Protein AF-A0A957M2J1-F1 (afdb_monomer)

Radius of gyration: 18.78 Å; Cα contacts (8 Å, |Δi|>4): 282; chains: 1; bounding box: 58×37×49 Å

Structure (mmCIF, N/CA/C/O backbone):
data_AF-A0A957M2J1-F1
#
_entry.id   AF-A0A957M2J1-F1
#
loop_
_atom_site.group_PDB
_atom_site.id
_atom_site.type_symbol
_atom_site.label_atom_id
_atom_site.label_alt_id
_atom_site.label_comp_id
_atom_site.label_asym_id
_atom_site.label_entity_id
_atom_site.label_seq_id
_atom_site.pdbx_PDB_ins_code
_atom_site.Cartn_x
_atom_site.Cartn_y
_atom_site.Cartn_z
_atom_site.occupancy
_atom_site.B_iso_or_equiv
_atom_site.auth_seq_id
_atom_site.auth_comp_id
_atom_site.auth_asym_id
_atom_site.auth_atom_id
_atom_site.pdbx_PDB_model_num
ATOM 1 N N . LEU A 1 1 ? 15.112 17.924 -16.055 1.00 50.84 1 LEU A N 1
ATOM 2 C CA . LEU A 1 1 ? 14.393 16.750 -16.599 1.00 50.84 1 LEU A CA 1
ATOM 3 C C . LEU A 1 1 ? 14.814 16.443 -18.034 1.00 50.84 1 LEU A C 1
ATOM 5 O O . LEU A 1 1 ? 15.421 15.405 -18.231 1.00 50.84 1 LEU A O 1
ATOM 9 N N . HIS A 1 2 ? 14.596 17.326 -19.019 1.00 45.66 2 HIS A N 1
ATOM 10 C CA . HIS A 1 2 ? 14.997 17.035 -20.410 1.00 45.66 2 HIS A CA 1
ATOM 11 C C . HIS A 1 2 ? 16.521 16.862 -20.580 1.00 45.66 2 HIS A C 1
ATOM 13 O O . HIS A 1 2 ? 16.958 15.935 -21.244 1.00 45.66 2 HIS A O 1
ATOM 19 N N . THR A 1 3 ? 17.345 17.686 -19.925 1.00 43.94 3 THR A N 1
ATOM 20 C CA . THR A 1 3 ? 18.818 17.583 -19.994 1.00 43.94 3 THR A CA 1
ATOM 21 C C . THR A 1 3 ? 19.372 16.371 -19.235 1.00 43.94 3 THR A C 1
ATOM 23 O O . THR A 1 3 ? 20.309 15.739 -19.695 1.00 43.94 3 THR A O 1
ATOM 26 N N . SER A 1 4 ? 18.745 15.986 -18.117 1.00 46.88 4 SER A N 1
ATOM 27 C CA . SER A 1 4 ? 19.153 14.827 -17.302 1.00 46.88 4 SER A CA 1
ATOM 28 C C . SER A 1 4 ? 18.810 13.473 -17.940 1.00 46.88 4 SER A C 1
ATOM 30 O O . SER A 1 4 ? 19.300 12.447 -17.487 1.00 46.88 4 SER A O 1
ATOM 32 N N . LEU A 1 5 ? 17.954 13.462 -18.969 1.00 51.78 5 LEU A N 1
ATOM 33 C CA . LEU A 1 5 ? 17.624 12.277 -19.770 1.00 51.78 5 LEU A CA 1
ATOM 34 C C . LEU A 1 5 ? 18.533 12.123 -21.005 1.00 51.78 5 LEU A C 1
ATOM 36 O O . LEU A 1 5 ? 18.433 11.112 -21.698 1.00 51.78 5 LEU A O 1
ATOM 40 N N . LEU A 1 6 ? 19.384 13.115 -21.301 1.00 50.78 6 LEU A N 1
ATOM 41 C CA . LEU A 1 6 ? 20.180 13.181 -22.533 1.00 50.78 6 LEU A CA 1
ATOM 42 C C . LEU A 1 6 ? 21.637 12.715 -22.382 1.00 50.78 6 LEU A C 1
ATOM 44 O O . LEU A 1 6 ? 22.304 12.554 -23.402 1.00 50.78 6 LEU A O 1
ATOM 48 N N . GLU A 1 7 ? 22.143 12.468 -21.171 1.00 46.47 7 GLU A N 1
ATOM 49 C CA . GLU A 1 7 ? 23.559 12.121 -20.984 1.00 46.47 7 GLU A CA 1
ATOM 50 C C . GLU A 1 7 ? 23.870 10.613 -21.067 1.00 46.47 7 GLU A C 1
ATOM 52 O O . GLU A 1 7 ? 23.453 9.794 -20.250 1.00 46.47 7 GLU A O 1
ATOM 57 N N . ASP A 1 8 ? 24.630 10.345 -22.129 1.00 45.25 8 ASP A N 1
ATOM 58 C CA . ASP A 1 8 ? 25.656 9.348 -22.431 1.00 45.25 8 ASP A CA 1
ATOM 59 C C . ASP A 1 8 ? 25.376 7.836 -22.409 1.00 45.25 8 ASP A C 1
ATOM 61 O O . ASP A 1 8 ? 25.257 7.171 -21.383 1.00 45.25 8 ASP A O 1
ATOM 65 N N . ARG A 1 9 ? 25.478 7.254 -23.616 1.00 47.75 9 ARG A N 1
ATOM 66 C CA . ARG A 1 9 ? 25.633 5.810 -23.890 1.00 47.75 9 ARG A CA 1
ATOM 67 C C . ARG A 1 9 ? 26.937 5.218 -23.318 1.00 47.75 9 ARG A C 1
ATOM 69 O O . ARG A 1 9 ? 27.177 4.028 -23.489 1.00 47.75 9 ARG A O 1
ATOM 76 N N . PHE A 1 10 ? 27.775 6.037 -22.682 1.00 45.72 10 PHE A N 1
ATOM 77 C CA . PHE A 1 10 ? 29.104 5.686 -22.177 1.00 45.72 10 PHE A CA 1
ATOM 78 C C . PHE A 1 10 ? 29.169 5.526 -20.647 1.00 45.72 10 PHE A C 1
ATOM 80 O O . PHE A 1 10 ? 30.242 5.259 -20.103 1.00 45.72 10 PHE A O 1
ATOM 87 N N . HIS A 1 11 ? 28.043 5.646 -19.937 1.00 49.81 11 HIS A N 1
ATOM 88 C CA . HIS A 1 11 ? 27.948 5.351 -18.506 1.00 49.81 11 HIS A CA 1
ATOM 89 C C . HIS A 1 11 ? 26.962 4.204 -18.273 1.00 49.81 11 HIS A C 1
ATOM 91 O O . HIS A 1 11 ? 25.799 4.285 -18.664 1.00 49.81 11 HIS A O 1
ATOM 97 N N . GLY A 1 12 ? 27.440 3.124 -17.651 1.00 47.31 12 GLY A N 1
ATOM 98 C CA . GLY A 1 12 ? 26.656 1.923 -17.363 1.00 47.31 12 GLY A CA 1
ATOM 99 C C . GLY A 1 12 ? 25.356 2.209 -16.595 1.00 47.31 12 GLY A C 1
ATOM 100 O O . GLY A 1 12 ? 25.356 2.596 -15.430 1.00 47.31 12 GLY A O 1
ATOM 101 N N . ASP A 1 13 ? 24.245 2.013 -17.300 1.00 53.78 13 ASP A N 1
ATOM 102 C CA . ASP A 1 13 ? 23.155 1.084 -16.974 1.00 53.78 13 ASP A CA 1
ATOM 103 C C . ASP A 1 13 ? 22.110 1.356 -15.873 1.00 53.78 13 ASP A C 1
ATOM 105 O O . ASP A 1 13 ? 21.162 0.584 -15.792 1.00 53.78 13 ASP A O 1
ATOM 109 N N . ALA A 1 14 ? 22.097 2.475 -15.137 1.00 55.25 14 ALA A N 1
ATOM 110 C CA . ALA A 1 14 ? 20.934 2.775 -14.257 1.00 55.25 14 ALA A CA 1
ATOM 111 C C . ALA A 1 14 ? 20.548 4.258 -14.102 1.00 55.25 14 ALA A C 1
ATOM 113 O O . ALA A 1 14 ? 19.484 4.580 -13.566 1.00 55.25 14 ALA A O 1
ATOM 114 N N . PHE A 1 15 ? 21.375 5.185 -14.585 1.00 55.22 15 PHE A N 1
ATOM 115 C CA . PHE A 1 15 ? 21.235 6.606 -14.257 1.00 55.22 15 PHE A CA 1
ATOM 116 C C . PHE A 1 15 ? 19.896 7.261 -14.663 1.00 55.22 15 PHE A C 1
ATOM 118 O O . PHE A 1 15 ? 19.308 7.924 -13.813 1.00 55.22 15 PHE A O 1
ATOM 125 N N . PRO A 1 16 ? 19.334 7.067 -15.876 1.00 60.16 16 PRO A N 1
ATOM 126 C CA . PRO A 1 16 ? 18.054 7.691 -16.234 1.00 60.16 16 PRO A CA 1
ATOM 127 C C . PRO A 1 16 ? 16.832 7.018 -15.584 1.00 60.16 16 PRO A C 1
ATOM 129 O O . PRO A 1 16 ? 15.748 7.599 -15.574 1.00 60.16 16 PRO A O 1
ATOM 132 N N . VAL A 1 17 ? 16.987 5.818 -15.012 1.00 74.44 17 VAL A N 1
ATOM 133 C CA . VAL A 1 17 ? 15.896 5.072 -14.362 1.00 74.44 17 VAL A CA 1
ATOM 134 C C . VAL A 1 17 ? 15.540 5.704 -13.014 1.00 74.44 17 VAL A C 1
ATOM 136 O O . VAL A 1 17 ? 14.363 5.905 -12.723 1.00 74.44 17 VAL A O 1
ATOM 139 N N . SER A 1 18 ? 16.535 6.092 -12.213 1.00 80.81 18 SER A N 1
ATOM 140 C CA . SER A 1 18 ? 16.308 6.647 -10.869 1.00 80.81 18 SER A CA 1
ATOM 141 C C . SER A 1 18 ? 15.497 7.966 -10.861 1.00 80.81 18 SER A C 1
ATOM 143 O O . SER A 1 18 ? 14.518 8.065 -10.109 1.00 80.81 18 SER A O 1
ATOM 145 N N . PRO A 1 19 ? 15.773 8.953 -11.741 1.00 88.06 19 PRO A N 1
ATOM 146 C CA . PRO A 1 19 ? 14.932 10.140 -11.889 1.00 88.06 19 PRO A CA 1
ATOM 147 C C . PRO A 1 19 ? 13.499 9.820 -12.321 1.00 88.06 19 PRO A C 1
ATOM 149 O O . PRO A 1 19 ? 12.568 10.460 -11.838 1.00 88.06 19 PRO A O 1
ATOM 152 N N . LEU A 1 20 ? 13.297 8.824 -13.192 1.00 90.81 20 LEU A N 1
ATOM 153 C CA . LEU A 1 20 ? 11.959 8.419 -13.635 1.00 90.81 20 LEU A CA 1
ATOM 154 C C . LEU A 1 20 ? 11.173 7.703 -12.535 1.00 90.81 20 LEU A C 1
ATOM 156 O O . LEU A 1 20 ? 9.982 7.969 -12.379 1.00 90.81 20 LEU A O 1
ATOM 160 N N . ILE A 1 21 ? 11.825 6.854 -11.735 1.00 92.50 21 ILE A N 1
ATOM 161 C CA . ILE A 1 21 ? 11.219 6.256 -10.535 1.00 92.50 21 ILE A CA 1
ATOM 162 C C . ILE A 1 21 ? 10.805 7.365 -9.562 1.00 92.50 21 ILE A C 1
ATOM 164 O O . ILE A 1 21 ? 9.672 7.374 -9.086 1.00 92.50 21 ILE A O 1
ATOM 168 N N . THR A 1 22 ? 11.681 8.345 -9.328 1.00 93.44 22 THR A N 1
ATOM 169 C CA . THR A 1 22 ? 11.386 9.497 -8.462 1.00 93.44 22 THR A CA 1
ATOM 170 C C . THR A 1 22 ? 10.213 10.319 -8.994 1.00 93.44 22 THR A C 1
ATOM 172 O O . THR A 1 22 ? 9.326 10.697 -8.234 1.00 93.44 22 THR A O 1
ATOM 175 N N . GLN A 1 23 ? 10.158 10.563 -10.305 1.00 94.81 23 GLN A N 1
ATOM 176 C CA . GLN A 1 23 ? 9.035 11.257 -10.929 1.00 94.81 23 GLN A CA 1
ATOM 177 C C . GLN A 1 23 ? 7.725 10.479 -10.752 1.00 94.81 23 GLN A C 1
ATOM 179 O O . GLN A 1 23 ? 6.711 11.079 -10.405 1.00 94.81 23 GLN A O 1
ATOM 184 N N . CYS A 1 24 ? 7.745 9.152 -10.912 1.00 97.25 24 CYS A N 1
ATOM 185 C CA . CYS A 1 24 ? 6.581 8.315 -10.627 1.00 97.25 24 CYS A CA 1
ATOM 186 C C . CYS A 1 24 ? 6.159 8.418 -9.153 1.00 97.25 24 CYS A C 1
ATOM 188 O O . CYS A 1 24 ? 4.983 8.617 -8.863 1.00 97.25 24 CYS A O 1
ATOM 190 N N . ALA A 1 25 ? 7.105 8.349 -8.215 1.00 96.38 25 ALA A N 1
ATOM 191 C CA .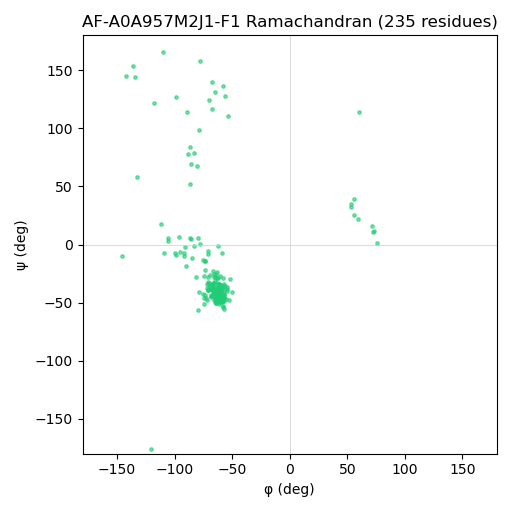 ALA A 1 25 ? 6.832 8.506 -6.788 1.00 96.38 25 ALA A CA 1
ATOM 192 C C . ALA A 1 25 ? 6.156 9.853 -6.473 1.00 96.38 25 ALA A C 1
ATOM 194 O O . ALA A 1 25 ? 5.141 9.886 -5.778 1.00 96.38 25 ALA A O 1
ATOM 195 N N . VAL A 1 26 ? 6.668 10.954 -7.028 1.00 97.00 26 VAL A N 1
ATOM 196 C CA . VAL A 1 26 ? 6.094 12.295 -6.839 1.00 97.00 26 VAL A CA 1
ATOM 197 C C . VAL A 1 26 ? 4.699 12.394 -7.454 1.00 97.00 26 VAL A C 1
ATOM 199 O O . VAL A 1 26 ? 3.779 12.841 -6.773 1.00 97.00 26 VAL A O 1
ATOM 202 N N . SER A 1 27 ? 4.504 11.930 -8.695 1.00 98.12 27 SER A N 1
ATOM 203 C CA . SER A 1 27 ? 3.180 11.924 -9.337 1.00 98.12 27 SER A CA 1
ATOM 204 C C . SER A 1 27 ? 2.168 11.055 -8.584 1.00 98.12 27 SER A C 1
ATOM 206 O O . SER A 1 27 ? 0.988 11.392 -8.510 1.00 98.12 27 SER A O 1
ATOM 208 N N . TRP A 1 28 ? 2.618 9.954 -7.977 1.00 97.88 28 TRP A N 1
ATOM 209 C CA . TRP A 1 28 ? 1.784 9.127 -7.109 1.00 97.88 28 TRP A CA 1
ATOM 210 C C . TRP A 1 28 ? 1.361 9.864 -5.836 1.00 97.88 28 TRP A C 1
ATOM 212 O O . TRP A 1 28 ? 0.179 9.871 -5.489 1.00 97.88 28 TRP A O 1
ATOM 222 N N . MET A 1 29 ? 2.307 10.516 -5.157 1.00 97.88 29 MET A N 1
ATOM 223 C CA . MET A 1 29 ? 2.040 11.302 -3.948 1.00 97.88 29 MET A CA 1
ATOM 224 C C . MET A 1 29 ? 1.096 12.476 -4.227 1.00 97.88 29 MET A C 1
ATOM 226 O O . MET A 1 29 ? 0.194 12.740 -3.433 1.00 97.88 29 MET A O 1
ATOM 230 N N . SER A 1 30 ? 1.247 13.146 -5.371 1.00 97.44 30 SER A N 1
ATOM 231 C CA . SER A 1 30 ? 0.385 14.258 -5.783 1.00 97.44 30 SER A CA 1
ATOM 232 C C . SER A 1 30 ? -0.977 13.820 -6.334 1.00 97.44 30 SER A C 1
ATOM 234 O O . SER A 1 30 ? -1.757 14.677 -6.741 1.00 97.44 30 SER A O 1
ATOM 236 N N . ALA A 1 31 ? -1.261 12.511 -6.374 1.00 96.94 31 ALA A N 1
ATOM 237 C CA . ALA A 1 31 ? -2.450 11.925 -6.995 1.00 96.94 31 ALA A CA 1
ATOM 238 C C . ALA A 1 31 ? -2.636 12.293 -8.488 1.00 96.94 31 ALA A C 1
ATOM 240 O O . ALA A 1 31 ? -3.747 12.238 -9.017 1.00 96.94 31 ALA A O 1
ATOM 241 N N . ASP A 1 32 ? -1.550 12.617 -9.199 1.00 98.00 32 ASP A N 1
ATOM 242 C CA . ASP A 1 32 ? -1.576 12.876 -10.641 1.00 98.00 32 ASP A CA 1
ATOM 243 C C . ASP A 1 32 ? -1.417 11.560 -11.411 1.00 98.00 32 ASP A C 1
ATOM 245 O O . ASP A 1 32 ? -0.325 11.152 -11.820 1.00 98.00 32 ASP A O 1
ATOM 249 N N . LEU A 1 33 ? -2.541 10.864 -11.597 1.00 97.62 33 LEU A N 1
ATOM 250 C CA . LEU A 1 33 ? -2.562 9.563 -12.267 1.00 97.62 33 LEU A CA 1
ATOM 251 C C . LEU A 1 33 ? -2.177 9.645 -13.750 1.00 97.62 33 LEU A C 1
ATOM 253 O O . LEU A 1 33 ? -1.722 8.647 -14.309 1.00 97.62 33 LEU A O 1
ATOM 257 N N . ALA A 1 34 ? -2.362 10.797 -14.400 1.00 98.12 34 ALA A N 1
ATOM 258 C CA . ALA A 1 34 ? -2.014 10.970 -15.807 1.00 98.12 34 ALA A CA 1
ATOM 259 C C . ALA A 1 34 ? -0.492 11.073 -15.976 1.00 98.12 34 ALA A C 1
ATOM 261 O O . ALA A 1 34 ? 0.094 10.295 -16.737 1.00 98.12 34 ALA A O 1
ATOM 262 N N . ALA A 1 35 ? 0.153 11.959 -15.210 1.00 97.75 35 ALA A N 1
ATOM 263 C CA . ALA A 1 35 ? 1.607 12.081 -15.199 1.00 97.75 35 ALA A CA 1
ATOM 264 C C . ALA A 1 35 ? 2.281 10.792 -14.709 1.00 97.75 35 ALA A C 1
ATOM 266 O O . ALA A 1 35 ? 3.292 10.369 -15.279 1.00 97.75 35 ALA A O 1
ATOM 267 N N . LEU A 1 36 ? 1.689 10.125 -13.709 1.00 98.44 36 LEU A N 1
ATOM 268 C CA . LEU A 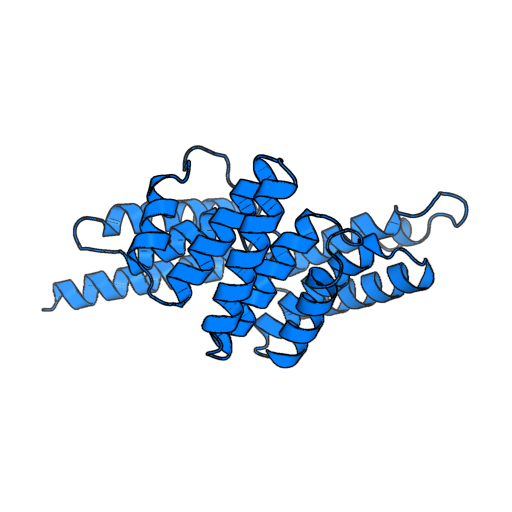1 36 ? 2.163 8.833 -13.223 1.00 98.44 36 LEU A CA 1
ATOM 269 C C . LEU A 1 36 ? 2.147 7.777 -14.328 1.00 98.44 36 LEU A C 1
ATOM 271 O O . LEU A 1 36 ? 3.157 7.115 -14.560 1.00 98.44 36 LEU A O 1
ATOM 275 N N . GLN A 1 37 ? 1.027 7.639 -15.043 1.00 98.38 37 GLN A N 1
ATOM 276 C CA . GLN A 1 37 ? 0.904 6.665 -16.124 1.00 98.38 37 GLN A CA 1
ATOM 277 C C . GLN A 1 37 ? 1.920 6.927 -17.238 1.00 98.38 37 GLN A C 1
ATOM 279 O O . GLN A 1 37 ? 2.584 5.999 -17.696 1.00 98.38 37 GLN A O 1
ATOM 284 N N . GLN A 1 38 ? 2.061 8.183 -17.666 1.00 97.88 38 GLN A N 1
ATOM 285 C CA . GLN A 1 38 ? 3.010 8.555 -18.712 1.00 97.88 38 GLN A CA 1
ATOM 286 C C . GLN A 1 38 ? 4.452 8.230 -18.297 1.00 97.88 38 GLN A C 1
ATOM 288 O O . GLN A 1 38 ? 5.199 7.632 -19.074 1.00 97.88 38 GLN A O 1
ATOM 293 N N . SER A 1 39 ? 4.821 8.578 -17.064 1.00 96.88 39 SER A N 1
ATOM 294 C CA . SER A 1 39 ? 6.166 8.349 -16.527 1.00 96.88 39 SER A CA 1
ATOM 295 C C . SER A 1 39 ? 6.458 6.856 -16.368 1.00 96.88 39 SER A C 1
ATOM 297 O O . SER A 1 39 ? 7.524 6.396 -16.773 1.00 96.88 39 SER A O 1
ATOM 299 N N . ALA A 1 40 ? 5.495 6.075 -15.872 1.00 97.25 40 ALA A N 1
ATOM 300 C CA . ALA A 1 40 ? 5.645 4.636 -15.686 1.00 97.25 40 ALA A CA 1
ATOM 301 C C . ALA A 1 40 ? 5.723 3.876 -17.022 1.00 97.25 40 ALA A C 1
ATOM 303 O O . ALA A 1 40 ? 6.531 2.961 -17.161 1.00 97.25 40 ALA A O 1
ATOM 304 N N . LEU A 1 41 ? 4.949 4.279 -18.039 1.00 97.50 41 LEU A N 1
ATOM 305 C CA . LEU A 1 41 ? 5.066 3.724 -19.395 1.00 97.50 41 LEU A CA 1
ATOM 306 C C . LEU A 1 41 ? 6.423 4.049 -20.030 1.00 97.50 41 LEU A C 1
ATOM 308 O O . LEU A 1 41 ? 7.005 3.203 -20.711 1.00 97.50 41 LEU A O 1
ATOM 312 N N . HIS A 1 42 ? 6.932 5.264 -19.811 1.00 95.19 42 HIS A N 1
ATOM 313 C CA . HIS A 1 42 ? 8.259 5.643 -20.286 1.00 95.19 42 HIS A CA 1
ATOM 314 C C . HIS A 1 42 ? 9.361 4.842 -19.581 1.00 95.19 42 HIS A C 1
ATOM 316 O O . HIS A 1 42 ? 10.243 4.306 -20.253 1.00 95.19 42 HIS A O 1
ATOM 322 N N . LEU A 1 43 ? 9.261 4.682 -18.258 1.00 94.94 43 LEU A N 1
ATOM 323 C CA . LEU A 1 43 ? 10.158 3.845 -17.466 1.00 94.94 43 LEU A CA 1
ATOM 324 C C . LEU A 1 43 ? 10.135 2.384 -17.941 1.00 94.94 43 LEU A C 1
ATOM 326 O O . LEU A 1 43 ? 11.195 1.783 -18.112 1.00 94.94 43 LEU A O 1
ATOM 330 N N . LEU A 1 44 ? 8.952 1.820 -18.211 1.00 95.44 44 LEU A N 1
ATOM 331 C CA . LEU A 1 44 ? 8.826 0.449 -18.713 1.00 95.44 44 LEU A CA 1
ATOM 332 C C . LEU A 1 44 ? 9.532 0.284 -20.061 1.00 95.44 44 LEU A C 1
ATOM 334 O O . LEU A 1 44 ? 10.315 -0.642 -20.237 1.00 95.44 44 LEU A O 1
ATOM 338 N N . ARG A 1 45 ? 9.300 1.208 -21.000 1.00 94.56 45 ARG A N 1
ATOM 339 C CA . ARG A 1 45 ? 9.947 1.170 -22.316 1.00 94.56 45 ARG A CA 1
ATOM 340 C C . ARG A 1 45 ? 11.469 1.234 -22.196 1.00 94.56 45 ARG A C 1
ATOM 342 O O . ARG A 1 45 ? 12.159 0.408 -22.778 1.00 94.56 45 ARG A O 1
ATOM 349 N N . LEU A 1 46 ? 11.981 2.175 -21.404 1.00 92.06 46 LEU A N 1
ATOM 350 C CA . LEU A 1 46 ? 13.419 2.363 -21.209 1.00 92.06 46 LEU A CA 1
ATOM 351 C C . LEU A 1 46 ? 14.082 1.133 -20.574 1.00 92.06 46 LEU A C 1
ATOM 353 O O . LEU A 1 46 ? 15.161 0.721 -20.995 1.00 92.06 46 LEU A O 1
ATOM 357 N N . THR A 1 47 ? 13.441 0.546 -19.563 1.00 91.31 47 THR A N 1
ATOM 358 C CA . THR A 1 47 ? 13.955 -0.650 -18.877 1.00 91.31 47 THR A CA 1
ATOM 359 C C . THR A 1 47 ? 13.866 -1.904 -19.746 1.00 91.31 47 THR A C 1
ATOM 361 O O . THR A 1 47 ? 14.705 -2.786 -19.608 1.00 91.31 47 THR A O 1
ATOM 364 N N . GLN A 1 48 ? 12.910 -1.988 -20.676 1.00 92.06 48 GLN A N 1
ATOM 365 C CA . GLN A 1 48 ? 12.851 -3.054 -21.682 1.00 92.06 48 GLN A CA 1
ATOM 366 C C . GLN A 1 48 ? 13.926 -2.898 -22.762 1.00 92.06 48 GLN A C 1
ATOM 368 O O . GLN A 1 48 ? 14.618 -3.860 -23.072 1.00 92.06 48 GLN A O 1
ATOM 373 N N . GLU A 1 49 ? 14.104 -1.691 -23.309 1.00 91.06 49 GLU A N 1
ATOM 374 C CA . GLU A 1 49 ? 15.115 -1.406 -24.341 1.00 91.06 49 GLU A CA 1
ATOM 375 C C . GLU A 1 49 ? 16.548 -1.678 -23.859 1.00 91.06 49 GLU A C 1
ATOM 377 O O . GLU A 1 49 ? 17.427 -1.967 -24.668 1.00 91.06 49 GLU A O 1
ATOM 382 N N . ARG A 1 50 ? 16.780 -1.581 -22.545 1.00 86.94 50 ARG A N 1
ATOM 383 C CA . ARG A 1 50 ? 18.086 -1.774 -21.900 1.00 86.94 50 ARG A CA 1
ATOM 384 C C . ARG A 1 50 ? 18.228 -3.099 -21.146 1.00 86.94 50 ARG A C 1
ATOM 386 O O . ARG A 1 50 ? 19.224 -3.283 -20.461 1.00 86.94 50 ARG A O 1
ATOM 393 N N . ASP A 1 51 ? 17.235 -3.982 -21.234 1.00 87.06 51 ASP A N 1
ATOM 394 C CA . ASP A 1 51 ? 17.199 -5.272 -20.524 1.00 87.06 51 ASP A CA 1
ATOM 395 C C . ASP A 1 51 ? 17.424 -5.171 -18.996 1.00 87.06 51 ASP A C 1
ATOM 397 O O . ASP A 1 51 ? 18.001 -6.039 -18.343 1.00 87.06 51 ASP A O 1
ATOM 401 N N . LEU A 1 52 ? 16.930 -4.088 -18.387 1.00 87.06 52 LEU A N 1
ATOM 402 C CA . LEU A 1 52 ? 17.026 -3.830 -16.948 1.00 87.06 52 LEU A CA 1
ATOM 403 C C . LEU A 1 52 ? 15.863 -4.506 -16.215 1.00 87.06 52 LEU A C 1
ATOM 405 O O . LEU A 1 52 ? 14.946 -3.847 -15.720 1.00 87.06 52 LEU A O 1
ATOM 409 N N . LEU A 1 53 ? 15.877 -5.840 -16.178 1.00 83.38 53 LEU A N 1
ATOM 410 C CA . LEU A 1 53 ? 14.782 -6.663 -15.645 1.00 83.38 53 LEU A CA 1
ATOM 411 C C . LEU A 1 53 ? 14.388 -6.303 -14.207 1.00 83.38 53 LEU A C 1
ATOM 413 O O . LEU A 1 53 ? 13.199 -6.244 -13.897 1.00 83.38 53 LEU A O 1
ATOM 417 N N . ASN A 1 54 ? 15.377 -6.010 -13.362 1.00 82.38 54 ASN A N 1
ATOM 418 C CA . ASN A 1 54 ? 15.165 -5.629 -11.967 1.00 82.38 54 ASN A CA 1
ATOM 419 C C . ASN A 1 54 ? 14.312 -4.352 -11.837 1.00 82.38 54 ASN A C 1
ATOM 421 O O . ASN A 1 54 ? 13.454 -4.233 -10.955 1.00 82.38 54 ASN A O 1
ATOM 425 N N . GLU A 1 55 ? 14.490 -3.438 -12.793 1.00 85.81 55 GLU A N 1
ATOM 426 C CA . GLU A 1 55 ? 13.953 -2.082 -12.741 1.00 85.81 55 GLU A CA 1
ATOM 427 C C . GLU A 1 55 ? 12.561 -2.006 -13.380 1.00 85.81 55 GLU A C 1
ATOM 429 O O . GLU A 1 55 ? 11.776 -1.109 -13.060 1.00 85.81 55 GLU A O 1
ATOM 434 N N . GLN A 1 56 ? 12.202 -2.998 -14.204 1.00 91.06 56 GLN A N 1
ATOM 435 C CA . GLN A 1 56 ? 10.844 -3.170 -14.732 1.00 91.06 56 GLN A CA 1
ATOM 436 C C . GLN A 1 56 ? 9.810 -3.317 -13.605 1.00 91.06 56 GLN A C 1
ATOM 438 O O . GLN A 1 56 ? 8.662 -2.897 -13.767 1.00 91.06 56 GLN A O 1
ATOM 443 N N . GLY A 1 57 ? 10.206 -3.858 -12.444 1.00 92.94 57 GLY A N 1
ATOM 444 C CA . GLY A 1 57 ? 9.332 -3.990 -11.277 1.00 92.94 57 GLY A CA 1
ATOM 445 C C . GLY A 1 57 ? 8.772 -2.653 -10.785 1.00 92.94 57 GLY A C 1
ATOM 446 O O . GLY A 1 57 ? 7.591 -2.569 -10.451 1.00 92.94 57 GLY A O 1
ATOM 447 N N . TRP A 1 58 ? 9.570 -1.580 -10.826 1.00 94.81 58 TRP A N 1
ATOM 448 C CA . TRP A 1 58 ? 9.109 -0.231 -10.480 1.00 94.81 58 TRP A CA 1
ATOM 449 C C . TRP A 1 58 ? 8.068 0.293 -11.466 1.00 94.81 58 TRP A C 1
ATOM 451 O O . TRP A 1 58 ? 7.058 0.866 -11.061 1.00 94.81 58 TRP A O 1
ATOM 461 N N . ALA A 1 59 ? 8.281 0.069 -12.763 1.00 95.50 59 ALA A N 1
ATOM 462 C CA . ALA A 1 59 ? 7.327 0.483 -13.783 1.00 95.50 59 ALA A CA 1
ATOM 463 C C . ALA A 1 59 ? 5.988 -0.247 -13.617 1.00 95.50 59 ALA A C 1
ATOM 465 O O . ALA A 1 59 ? 4.927 0.380 -13.602 1.00 95.50 59 ALA A O 1
ATOM 466 N N . HIS A 1 60 ? 6.039 -1.567 -13.424 1.00 97.31 60 HIS A N 1
ATOM 467 C CA . HIS A 1 60 ? 4.853 -2.376 -13.165 1.00 97.31 60 HIS A CA 1
ATOM 468 C C . HIS A 1 60 ? 4.140 -1.973 -11.874 1.00 97.31 60 HIS A C 1
ATOM 470 O O . HIS A 1 60 ? 2.912 -1.935 -11.865 1.00 97.31 60 HIS A O 1
ATOM 476 N N . LEU A 1 61 ? 4.874 -1.605 -10.820 1.00 97.75 61 LEU A N 1
ATOM 477 C CA . LEU A 1 61 ? 4.271 -1.137 -9.575 1.00 97.75 61 LEU A CA 1
ATOM 478 C C . LEU A 1 61 ? 3.386 0.086 -9.826 1.00 97.75 61 LEU A C 1
ATOM 480 O O . LEU A 1 61 ? 2.208 0.077 -9.480 1.00 97.75 61 LEU A O 1
ATOM 484 N N . TYR A 1 62 ? 3.934 1.123 -10.459 1.00 98.00 62 TYR A N 1
ATOM 485 C CA . TYR A 1 62 ? 3.196 2.365 -10.678 1.00 98.00 62 TYR A CA 1
ATOM 486 C C . TYR A 1 62 ? 2.065 2.217 -11.700 1.00 98.00 62 TYR A C 1
ATOM 488 O O . TYR A 1 62 ? 1.010 2.827 -11.527 1.00 98.00 62 TYR A O 1
ATOM 496 N N . LEU A 1 63 ? 2.226 1.365 -12.718 1.00 98.50 63 LEU A N 1
ATOM 497 C CA . LEU A 1 63 ? 1.124 1.004 -13.616 1.00 98.50 63 LEU A CA 1
ATOM 498 C C . LEU A 1 63 ? -0.004 0.283 -12.865 1.00 98.50 63 LEU A C 1
ATOM 500 O O . LEU A 1 63 ? -1.174 0.598 -13.083 1.00 98.50 63 LEU A O 1
ATOM 504 N N . GLY A 1 64 ? 0.338 -0.621 -11.943 1.00 98.62 64 GLY A N 1
ATOM 505 C CA . GLY A 1 64 ? -0.626 -1.279 -11.064 1.00 98.62 64 GLY A CA 1
ATOM 506 C C . GLY A 1 64 ? -1.352 -0.289 -10.156 1.00 98.62 64 GLY A C 1
ATOM 507 O O . GLY A 1 64 ? -2.576 -0.339 -10.058 1.00 98.62 64 GLY A O 1
ATOM 508 N N . CYS A 1 65 ? -0.632 0.673 -9.569 1.00 98.44 65 CYS A N 1
ATOM 509 C CA . CYS A 1 65 ? -1.220 1.761 -8.784 1.00 98.44 65 CYS A CA 1
ATOM 510 C C . CYS A 1 65 ? -2.233 2.582 -9.598 1.00 98.44 65 CYS A C 1
ATOM 512 O O . CYS A 1 65 ? -3.330 2.857 -9.111 1.00 98.44 65 CYS A O 1
ATOM 514 N N . VAL A 1 66 ? -1.894 2.954 -10.840 1.00 98.62 66 VAL A N 1
ATOM 515 C CA . VAL A 1 66 ? -2.806 3.695 -11.729 1.00 98.62 66 VAL A CA 1
ATOM 516 C C . VAL A 1 66 ? -4.053 2.877 -12.050 1.00 98.62 66 VAL A C 1
ATOM 518 O O . VAL A 1 66 ? -5.162 3.401 -11.942 1.00 98.62 66 VAL A O 1
ATOM 521 N N . ALA A 1 67 ? -3.886 1.610 -12.437 1.00 98.62 67 ALA A N 1
ATOM 522 C CA . ALA A 1 67 ? -5.007 0.733 -12.755 1.00 98.62 67 ALA A CA 1
ATOM 523 C C . ALA A 1 67 ? -5.928 0.552 -11.537 1.00 98.62 67 ALA A C 1
ATOM 525 O O . ALA A 1 67 ? -7.138 0.742 -11.647 1.00 98.62 67 ALA A O 1
ATOM 526 N N . TYR A 1 68 ? -5.352 0.316 -10.355 1.00 98.44 68 TYR A N 1
ATOM 527 C CA . TYR A 1 68 ? -6.105 0.155 -9.113 1.00 98.44 68 TYR A CA 1
ATOM 528 C C . TYR A 1 68 ? -6.905 1.413 -8.750 1.00 98.44 68 TYR A C 1
ATOM 530 O O . TYR A 1 68 ? -8.098 1.318 -8.477 1.00 98.44 68 TYR A O 1
ATOM 538 N N . GLN A 1 69 ? -6.294 2.603 -8.817 1.00 97.06 69 GLN A N 1
ATOM 539 C CA . GLN A 1 69 ? -6.995 3.869 -8.543 1.00 97.06 69 GLN A CA 1
ATOM 540 C C . GLN A 1 69 ? -8.119 4.171 -9.543 1.00 97.06 69 GLN A C 1
ATOM 542 O O . GLN A 1 69 ? -9.075 4.867 -9.214 1.00 97.06 69 GLN A O 1
ATOM 547 N N . ARG A 1 70 ? -8.033 3.637 -10.765 1.00 97.50 70 ARG A N 1
ATOM 548 C CA . ARG A 1 70 ? -9.103 3.723 -11.771 1.00 97.50 70 ARG A CA 1
ATOM 549 C C . ARG A 1 70 ? -10.142 2.611 -11.655 1.00 97.50 70 ARG A C 1
ATOM 551 O O . ARG A 1 70 ? -11.017 2.525 -12.512 1.00 97.50 70 ARG A O 1
ATOM 558 N N . ASN A 1 71 ? -10.049 1.772 -10.624 1.00 97.69 71 ASN A N 1
ATOM 559 C CA . ASN A 1 71 ? -10.878 0.585 -10.445 1.00 97.69 71 ASN A CA 1
ATOM 560 C C . ASN A 1 71 ? -10.761 -0.435 -11.603 1.00 97.69 71 ASN A C 1
ATOM 562 O O . ASN A 1 71 ? -11.633 -1.280 -11.793 1.00 97.69 71 ASN A O 1
ATOM 566 N N . ASP A 1 72 ? -9.668 -0.388 -12.372 1.00 98.44 72 ASP A N 1
ATOM 567 C CA . ASP A 1 72 ? -9.296 -1.430 -13.331 1.00 98.44 72 ASP A CA 1
ATOM 568 C C . ASP A 1 72 ? -8.558 -2.550 -12.588 1.00 98.44 72 ASP A C 1
ATOM 570 O O . ASP A 1 72 ? -7.327 -2.649 -12.580 1.00 98.44 72 ASP A O 1
ATOM 574 N N . LEU A 1 73 ? -9.339 -3.392 -11.908 1.00 98.44 73 LEU A N 1
ATOM 575 C CA . LEU A 1 73 ? -8.807 -4.484 -11.092 1.00 98.44 73 LEU A CA 1
ATOM 576 C C . LEU A 1 73 ? -8.084 -5.544 -11.938 1.00 98.44 73 LEU A C 1
ATOM 578 O O . LEU A 1 73 ? -7.158 -6.185 -11.447 1.00 98.44 73 LEU A O 1
ATOM 582 N N . ALA A 1 74 ? -8.466 -5.719 -13.207 1.00 98.25 74 ALA A N 1
ATOM 583 C CA . ALA A 1 74 ? -7.811 -6.663 -14.109 1.00 98.25 74 ALA A CA 1
ATOM 584 C C . ALA A 1 74 ? -6.414 -6.169 -14.516 1.00 98.25 74 ALA A C 1
ATOM 586 O O . ALA A 1 74 ? -5.438 -6.916 -14.395 1.00 98.25 74 ALA A O 1
ATOM 587 N N . GLY A 1 75 ? -6.299 -4.901 -14.926 1.00 98.44 75 GLY A N 1
ATOM 588 C CA . GLY A 1 75 ? -5.013 -4.269 -15.218 1.00 98.44 75 GLY A CA 1
ATOM 589 C C . GLY A 1 75 ? -4.103 -4.217 -13.989 1.00 98.44 75 GLY A C 1
ATOM 590 O O . GLY A 1 75 ? -2.916 -4.538 -14.078 1.00 98.44 75 GLY A O 1
ATOM 591 N N . ALA A 1 76 ? -4.665 -3.910 -12.815 1.00 98.75 76 ALA A N 1
ATOM 592 C CA . ALA A 1 76 ? -3.927 -3.910 -11.555 1.00 98.75 76 ALA A CA 1
ATOM 593 C C . ALA A 1 76 ? -3.398 -5.308 -11.197 1.00 98.75 76 ALA A C 1
ATOM 595 O O . ALA A 1 76 ? -2.211 -5.455 -10.899 1.00 98.75 76 ALA A O 1
ATOM 596 N N . ALA A 1 77 ? -4.241 -6.346 -11.296 1.00 98.38 77 ALA A N 1
ATOM 597 C CA . ALA A 1 77 ? -3.835 -7.734 -11.068 1.00 98.38 77 ALA A CA 1
ATOM 598 C C . ALA A 1 77 ? -2.680 -8.137 -11.989 1.00 98.38 77 ALA A C 1
ATOM 600 O O . ALA A 1 77 ? -1.704 -8.735 -11.529 1.00 98.38 77 ALA A O 1
ATOM 601 N N . GLN A 1 78 ? -2.774 -7.803 -13.280 1.00 98.06 78 GLN A N 1
ATOM 602 C CA . GLN A 1 78 ? -1.741 -8.120 -14.263 1.00 98.06 78 GLN A CA 1
ATOM 603 C C . GLN A 1 78 ? -0.410 -7.449 -13.908 1.00 98.06 78 GLN A C 1
ATOM 605 O O . GLN A 1 78 ? 0.625 -8.119 -13.875 1.00 98.06 78 GLN A O 1
ATOM 610 N N . ALA A 1 79 ? -0.442 -6.147 -13.621 1.00 97.94 79 ALA A N 1
ATOM 611 C CA . ALA A 1 79 ? 0.747 -5.366 -13.318 1.00 97.94 79 ALA A CA 1
ATOM 612 C C . ALA A 1 79 ? 1.426 -5.834 -12.023 1.00 97.94 79 ALA A C 1
ATOM 614 O O . ALA A 1 79 ? 2.615 -6.142 -12.038 1.00 97.94 79 ALA A O 1
ATOM 615 N N . PHE A 1 80 ? 0.680 -5.987 -10.924 1.00 98.12 80 PHE A N 1
ATOM 616 C CA . PHE A 1 80 ? 1.256 -6.452 -9.659 1.00 98.12 80 PHE A CA 1
ATOM 617 C C . PHE A 1 80 ? 1.722 -7.914 -9.723 1.00 98.12 80 PHE A C 1
ATOM 619 O O . PHE A 1 80 ? 2.773 -8.253 -9.179 1.00 98.12 80 PHE A O 1
ATOM 626 N N . SER A 1 81 ? 1.021 -8.779 -10.464 1.00 96.44 81 SER A N 1
ATOM 627 C CA . SER A 1 81 ? 1.464 -10.164 -10.681 1.00 96.44 81 SER A CA 1
ATOM 628 C C . SER A 1 81 ? 2.793 -10.254 -11.433 1.00 96.44 81 SER A C 1
ATOM 630 O O . SER A 1 81 ? 3.561 -11.183 -11.186 1.00 96.44 81 SER A O 1
ATOM 632 N N . ALA A 1 82 ? 3.083 -9.323 -12.350 1.00 94.31 82 ALA A N 1
ATOM 633 C CA . ALA A 1 82 ? 4.357 -9.298 -13.075 1.00 94.31 82 ALA A CA 1
ATOM 634 C C . ALA A 1 82 ? 5.562 -9.103 -12.135 1.00 94.31 82 ALA A C 1
ATOM 636 O O . ALA A 1 82 ? 6.645 -9.611 -12.419 1.00 94.31 82 ALA A O 1
ATOM 637 N N . ILE A 1 83 ? 5.341 -8.426 -11.004 1.00 94.12 83 ILE A N 1
ATOM 638 C CA . ILE A 1 83 ? 6.320 -8.183 -9.939 1.00 94.12 83 ILE A CA 1
ATOM 639 C C . ILE A 1 83 ? 6.442 -9.430 -9.052 1.00 94.12 83 ILE A C 1
ATOM 641 O O . ILE A 1 83 ? 7.520 -10.004 -8.910 1.00 94.12 83 ILE A O 1
ATOM 645 N N . VAL A 1 84 ? 5.319 -9.895 -8.491 1.00 92.19 84 VAL A N 1
ATOM 646 C CA . VAL A 1 84 ? 5.301 -10.970 -7.480 1.00 92.19 84 VAL A CA 1
ATOM 647 C C . VAL A 1 84 ? 5.776 -12.314 -8.049 1.00 92.19 84 VAL A C 1
ATOM 649 O O . VAL A 1 84 ? 6.365 -13.117 -7.333 1.00 92.19 84 VAL A O 1
ATOM 652 N N . LYS A 1 85 ? 5.605 -12.557 -9.356 1.00 90.25 85 LYS A N 1
ATOM 653 C CA . LYS A 1 85 ? 6.104 -13.772 -10.029 1.00 90.25 85 LYS A CA 1
ATOM 654 C C . LYS A 1 85 ? 7.632 -13.820 -10.187 1.00 90.25 85 LYS A C 1
ATOM 656 O O . LYS A 1 85 ? 8.145 -14.823 -10.678 1.00 90.25 85 LYS A O 1
ATOM 661 N N . ARG A 1 86 ? 8.362 -12.758 -9.825 1.00 85.06 86 ARG A N 1
ATOM 662 C CA . ARG A 1 86 ? 9.819 -12.633 -10.015 1.00 85.06 86 ARG A CA 1
ATOM 663 C C . ARG A 1 86 ? 10.532 -12.139 -8.741 1.00 85.06 86 ARG A C 1
ATOM 665 O O . ARG A 1 86 ? 11.234 -11.133 -8.801 1.00 85.06 86 ARG A O 1
ATOM 672 N N . PRO A 1 87 ? 10.423 -12.845 -7.600 1.00 75.12 87 PRO A N 1
ATOM 673 C CA . PRO A 1 87 ? 10.931 -12.369 -6.305 1.00 75.12 87 PRO A CA 1
ATOM 674 C C . PRO A 1 87 ? 12.434 -12.046 -6.292 1.00 75.12 87 PRO A C 1
ATOM 676 O O . PRO A 1 87 ? 12.847 -11.102 -5.631 1.00 75.12 87 PRO A O 1
ATOM 679 N N . TYR A 1 88 ? 13.250 -12.784 -7.055 1.00 77.19 88 TYR A N 1
ATOM 680 C CA . TYR A 1 88 ? 14.703 -12.564 -7.154 1.00 77.19 88 TYR A CA 1
ATOM 681 C C . TYR A 1 88 ? 15.127 -11.688 -8.342 1.00 77.19 88 TYR A C 1
ATOM 683 O O . TYR A 1 88 ? 16.303 -11.375 -8.487 1.00 77.19 88 TYR A O 1
ATOM 691 N N . GLY A 1 89 ? 14.185 -11.328 -9.217 1.00 75.06 89 GLY A N 1
ATOM 692 C CA . GLY A 1 89 ? 14.428 -10.523 -10.417 1.00 75.06 89 GLY A CA 1
ATOM 693 C C . GLY A 1 89 ? 13.801 -9.138 -10.326 1.00 75.06 89 GLY A C 1
ATOM 694 O O . GLY A 1 89 ? 13.532 -8.528 -11.355 1.00 75.06 89 GLY A O 1
ATOM 695 N N . THR A 1 90 ? 13.456 -8.684 -9.123 1.00 78.00 90 THR A N 1
ATOM 696 C CA . THR A 1 90 ? 12.828 -7.389 -8.870 1.00 78.00 90 THR A CA 1
ATOM 697 C C . THR A 1 90 ? 13.371 -6.800 -7.581 1.00 78.00 90 THR A C 1
ATOM 699 O O . THR A 1 90 ? 13.629 -7.515 -6.613 1.00 78.00 90 THR A O 1
ATOM 702 N N . HIS A 1 91 ? 13.504 -5.477 -7.553 1.00 81.38 91 HIS A N 1
ATOM 703 C CA . HIS A 1 91 ? 13.961 -4.762 -6.377 1.00 81.38 91 HIS A CA 1
ATOM 704 C C . HIS A 1 91 ? 13.061 -5.076 -5.169 1.00 81.38 91 HIS A C 1
ATOM 706 O O . HIS A 1 91 ? 11.843 -4.904 -5.244 1.00 81.38 91 HIS A O 1
ATOM 712 N N . GLY A 1 92 ? 13.647 -5.490 -4.039 1.00 84.12 92 GLY A N 1
ATOM 713 C CA . GLY A 1 92 ? 12.901 -6.035 -2.893 1.00 84.12 92 GLY A CA 1
ATOM 714 C C . GLY A 1 92 ? 11.782 -5.125 -2.366 1.00 84.12 92 GLY A C 1
ATOM 715 O O . GLY A 1 92 ? 10.686 -5.593 -2.070 1.00 84.12 92 GLY A O 1
ATOM 716 N N . HIS A 1 93 ? 12.001 -3.807 -2.339 1.00 84.56 93 HIS A N 1
ATOM 717 C CA . HIS A 1 93 ? 10.940 -2.861 -1.968 1.00 84.56 93 HIS A CA 1
ATOM 718 C C . HIS A 1 93 ? 9.785 -2.823 -2.983 1.00 84.56 93 HIS A C 1
ATOM 720 O O . HIS A 1 93 ? 8.624 -2.768 -2.585 1.00 84.56 93 HIS A O 1
ATOM 726 N N . ALA A 1 94 ? 10.068 -2.881 -4.289 1.00 89.94 94 ALA A N 1
ATOM 727 C CA . ALA A 1 94 ? 9.023 -2.922 -5.312 1.00 89.94 94 ALA A CA 1
ATOM 728 C C . ALA A 1 94 ? 8.246 -4.246 -5.251 1.00 89.94 94 ALA A C 1
ATOM 730 O O . ALA A 1 94 ? 7.031 -4.245 -5.434 1.00 89.94 94 ALA A O 1
ATOM 731 N N . PHE A 1 95 ? 8.930 -5.348 -4.924 1.00 92.88 95 PHE A N 1
ATOM 732 C CA . PHE A 1 95 ? 8.311 -6.652 -4.699 1.00 92.88 95 PHE A CA 1
ATOM 733 C C . PHE A 1 95 ? 7.249 -6.609 -3.597 1.00 92.88 95 PHE A C 1
ATOM 735 O O . PHE A 1 95 ? 6.089 -6.926 -3.865 1.00 92.88 95 PHE A O 1
ATOM 742 N N . TRP A 1 96 ? 7.606 -6.154 -2.391 1.00 92.62 96 TRP A N 1
ATOM 743 C CA . TRP A 1 96 ? 6.655 -6.070 -1.276 1.00 92.62 96 TRP A CA 1
ATOM 744 C C . TRP A 1 96 ? 5.479 -5.151 -1.589 1.00 92.62 96 TRP A C 1
ATOM 746 O O . TRP A 1 96 ? 4.325 -5.499 -1.350 1.00 92.62 96 TRP A O 1
ATOM 756 N N . GLN A 1 97 ? 5.744 -4.011 -2.217 1.00 95.44 97 GLN A N 1
ATOM 757 C CA . GLN A 1 97 ? 4.703 -3.053 -2.588 1.00 95.44 97 GLN A CA 1
ATOM 758 C C . GLN A 1 97 ? 3.773 -3.605 -3.682 1.00 95.44 97 GLN A C 1
ATOM 760 O O . GLN A 1 97 ? 2.564 -3.378 -3.638 1.00 95.44 97 GLN A O 1
ATOM 765 N N . GLY A 1 98 ? 4.308 -4.409 -4.606 1.00 96.75 98 GLY A N 1
ATOM 766 C CA . GLY A 1 98 ? 3.520 -5.192 -5.552 1.00 96.75 98 GLY A CA 1
ATOM 767 C C . GLY A 1 98 ? 2.669 -6.263 -4.867 1.00 96.75 98 GLY A C 1
ATOM 768 O O . GLY A 1 98 ? 1.515 -6.444 -5.244 1.00 96.75 98 GLY A O 1
ATOM 769 N N . ALA A 1 99 ? 3.185 -6.926 -3.829 1.00 96.69 99 ALA A N 1
ATOM 770 C CA . ALA A 1 99 ? 2.427 -7.901 -3.047 1.00 96.69 99 ALA A CA 1
ATOM 771 C C . ALA A 1 99 ? 1.253 -7.260 -2.287 1.00 96.69 99 ALA A C 1
ATOM 773 O O . ALA A 1 99 ? 0.142 -7.787 -2.347 1.00 96.69 99 ALA A O 1
ATOM 774 N N . PHE A 1 100 ? 1.453 -6.095 -1.657 1.00 97.12 100 PHE A N 1
ATOM 775 C CA . PHE A 1 100 ? 0.351 -5.308 -1.082 1.00 97.12 100 PHE A CA 1
ATOM 776 C C . PHE A 1 100 ? -0.696 -4.944 -2.139 1.00 97.12 100 PHE A C 1
ATOM 778 O O . PHE A 1 100 ? -1.893 -5.104 -1.897 1.00 97.12 100 PHE A O 1
ATOM 785 N N . GLY A 1 101 ? -0.252 -4.493 -3.316 1.00 97.69 101 GLY A N 1
ATOM 786 C CA . GLY A 1 101 ? -1.129 -4.188 -4.445 1.00 97.69 101 GLY A CA 1
ATOM 787 C C . GLY A 1 101 ? -1.958 -5.389 -4.896 1.00 97.69 101 GLY A C 1
ATOM 788 O O . GLY A 1 101 ? -3.177 -5.292 -5.029 1.00 97.69 101 GLY A O 1
ATOM 789 N N . LEU A 1 102 ? -1.319 -6.546 -5.076 1.00 98.19 102 LEU A N 1
ATOM 790 C CA . LEU A 1 102 ? -1.986 -7.776 -5.494 1.00 98.19 102 LEU A CA 1
ATOM 791 C C . LEU A 1 102 ? -2.976 -8.282 -4.436 1.00 98.19 102 LEU A C 1
ATOM 793 O O . LEU A 1 102 ? -4.102 -8.645 -4.774 1.00 98.19 102 LEU A O 1
ATOM 797 N N . ALA A 1 103 ? -2.601 -8.242 -3.155 1.00 97.81 103 ALA A N 1
ATOM 798 C CA . ALA A 1 103 ? -3.501 -8.569 -2.053 1.00 97.81 103 ALA A CA 1
ATOM 799 C C . ALA A 1 103 ? -4.720 -7.631 -2.019 1.00 97.81 103 ALA A C 1
ATOM 801 O O . ALA A 1 103 ? -5.850 -8.095 -1.870 1.00 97.81 103 ALA A O 1
ATOM 802 N N . ALA A 1 104 ? -4.515 -6.324 -2.218 1.00 96.75 104 ALA A N 1
ATOM 803 C CA . ALA A 1 104 ? -5.600 -5.348 -2.283 1.00 96.75 104 ALA A CA 1
ATOM 804 C C . ALA A 1 104 ? -6.566 -5.639 -3.440 1.00 96.75 104 ALA A C 1
ATOM 806 O O . ALA A 1 104 ? -7.780 -5.583 -3.249 1.00 96.75 104 ALA A O 1
ATOM 807 N N . VAL A 1 105 ? -6.041 -6.007 -4.614 1.00 98.12 105 VAL A N 1
ATOM 808 C CA . VAL A 1 105 ? -6.852 -6.420 -5.769 1.00 98.12 105 VAL A CA 1
ATOM 809 C C . VAL A 1 105 ? -7.670 -7.671 -5.455 1.00 98.12 105 VAL A C 1
ATOM 811 O O . VAL A 1 105 ? -8.877 -7.668 -5.689 1.00 98.12 105 VAL A O 1
ATOM 814 N N . HIS A 1 106 ? -7.057 -8.710 -4.881 1.00 97.25 106 HIS A N 1
ATOM 815 C CA . HIS A 1 106 ? -7.778 -9.921 -4.484 1.00 97.25 106 HIS A CA 1
ATOM 816 C C . HIS A 1 106 ? -8.910 -9.612 -3.499 1.00 97.25 106 HIS A C 1
ATOM 818 O O . HIS A 1 106 ? -10.033 -10.078 -3.693 1.00 97.25 106 HIS A O 1
ATOM 824 N N . CYS A 1 107 ? -8.661 -8.771 -2.492 1.00 94.81 107 CYS A N 1
ATOM 825 C CA . CYS A 1 107 ? -9.699 -8.327 -1.563 1.00 94.81 107 CYS A CA 1
ATOM 826 C C . CYS A 1 107 ? -10.823 -7.555 -2.277 1.00 94.81 107 CYS A C 1
ATOM 828 O O . CYS A 1 107 ? -11.994 -7.853 -2.055 1.00 94.81 107 CYS A O 1
ATOM 830 N N . ALA A 1 108 ? -10.491 -6.617 -3.170 1.00 94.81 108 ALA A N 1
ATOM 831 C CA . ALA A 1 108 ? -11.475 -5.836 -3.929 1.00 94.81 108 ALA A CA 1
ATOM 832 C C . ALA A 1 108 ? -12.338 -6.699 -4.872 1.00 94.81 108 ALA A C 1
ATOM 834 O O . ALA A 1 108 ? -13.491 -6.369 -5.135 1.00 94.81 108 ALA A O 1
ATOM 835 N N . GLN A 1 109 ? -11.802 -7.823 -5.352 1.00 95.62 109 GLN A N 1
ATOM 836 C CA . GLN A 1 109 ? -12.523 -8.806 -6.170 1.00 95.62 109 GLN A CA 1
ATOM 837 C C . GLN A 1 109 ? -13.352 -9.805 -5.343 1.00 95.62 109 GLN A C 1
ATOM 839 O O . GLN A 1 109 ? -13.984 -10.691 -5.916 1.00 95.62 109 GLN A O 1
ATOM 844 N N . GLY A 1 110 ? -13.333 -9.717 -4.008 1.00 93.94 110 GLY A N 1
ATOM 845 C CA . GLY A 1 110 ? -13.956 -10.710 -3.126 1.00 93.94 110 GLY A CA 1
ATOM 846 C C . GLY A 1 110 ? -13.201 -12.046 -3.060 1.00 93.94 110 GLY A C 1
ATOM 847 O O . GLY A 1 110 ? -13.700 -13.013 -2.489 1.00 93.94 110 GLY A O 1
ATOM 848 N N . ALA A 1 111 ? -11.983 -12.118 -3.600 1.00 93.88 111 ALA A N 1
ATOM 849 C CA . ALA A 1 111 ? -11.121 -13.297 -3.596 1.00 93.88 111 ALA A CA 1
ATOM 850 C C . ALA A 1 111 ? -10.262 -13.369 -2.317 1.00 93.88 111 ALA A C 1
ATOM 852 O O . ALA A 1 111 ? -9.040 -13.514 -2.371 1.00 93.88 111 ALA A O 1
ATOM 853 N N . ALA A 1 112 ? -10.904 -13.269 -1.150 1.00 89.19 112 ALA A N 1
ATOM 854 C CA . ALA A 1 112 ? -10.245 -13.198 0.159 1.00 89.19 112 ALA A CA 1
ATOM 855 C C . ALA A 1 112 ? -9.269 -14.359 0.431 1.00 89.19 112 ALA A C 1
ATOM 857 O O . ALA A 1 112 ? -8.200 -14.150 1.001 1.00 89.19 112 ALA A O 1
ATOM 858 N N . GLU A 1 113 ? -9.601 -15.571 -0.019 1.00 93.00 113 GLU A N 1
ATOM 859 C CA . GLU A 1 113 ? -8.727 -16.744 0.126 1.00 93.00 113 GLU A CA 1
ATOM 860 C C . GLU A 1 113 ? -7.426 -16.614 -0.679 1.00 93.00 113 GLU A C 1
ATOM 862 O O . GLU A 1 113 ? -6.375 -17.065 -0.233 1.00 93.00 113 GLU A O 1
ATOM 867 N N . GLN A 1 114 ? -7.458 -15.950 -1.840 1.00 96.12 114 GLN A N 1
ATOM 868 C CA . GLN A 1 114 ? -6.252 -15.711 -2.642 1.00 96.12 114 GLN A CA 1
ATOM 869 C C . GLN A 1 114 ? -5.340 -14.680 -1.972 1.00 96.12 114 GLN A C 1
ATOM 871 O O . GLN A 1 114 ? -4.125 -14.864 -1.945 1.00 96.12 114 GLN A O 1
ATOM 876 N N . ALA A 1 115 ? -5.920 -13.631 -1.377 1.00 96.00 115 ALA A N 1
ATOM 877 C CA . ALA A 1 115 ? -5.165 -12.659 -0.589 1.00 96.00 115 ALA A CA 1
ATOM 878 C C . ALA A 1 115 ? -4.486 -13.323 0.621 1.00 96.00 115 ALA A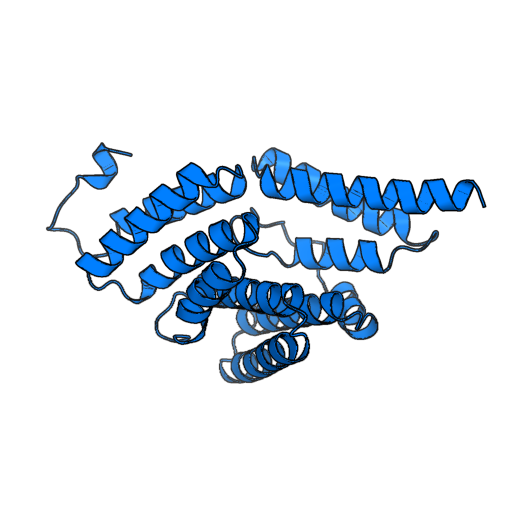 C 1
ATOM 880 O O . ALA A 1 115 ? -3.311 -13.067 0.877 1.00 96.00 115 ALA A O 1
ATOM 881 N N . GLN A 1 116 ? -5.202 -14.216 1.315 1.00 95.00 116 GLN A N 1
ATOM 882 C CA . GLN A 1 116 ? -4.660 -14.968 2.446 1.00 95.00 116 GLN A CA 1
ATOM 883 C C . GLN A 1 116 ? -3.519 -15.897 2.029 1.00 95.00 116 GLN A C 1
ATOM 885 O O . GLN A 1 116 ? -2.444 -15.864 2.627 1.00 95.00 116 GLN A O 1
ATOM 890 N N . ALA A 1 117 ? -3.733 -16.704 0.987 1.00 96.19 117 ALA A N 1
ATOM 891 C CA . ALA A 1 117 ? -2.721 -17.627 0.490 1.00 96.19 117 ALA A CA 1
ATOM 892 C C . ALA A 1 117 ? -1.440 -16.888 0.072 1.00 96.19 117 ALA A C 1
ATOM 894 O O . ALA A 1 117 ? -0.334 -17.349 0.360 1.00 96.19 117 ALA A O 1
ATOM 895 N N . LEU A 1 118 ? -1.585 -15.711 -0.552 1.00 95.81 118 LEU A N 1
ATOM 896 C CA . LEU A 1 118 ? -0.461 -14.838 -0.876 1.00 95.81 118 LEU A CA 1
ATOM 897 C C . LEU A 1 118 ? 0.279 -14.379 0.389 1.00 95.81 118 LEU A C 1
ATOM 899 O O . LEU A 1 118 ? 1.498 -14.536 0.459 1.00 95.81 118 LEU A O 1
ATOM 903 N N . SER A 1 119 ? -0.425 -13.839 1.393 1.00 95.75 119 SER A N 1
ATOM 904 C CA . SER A 1 119 ? 0.225 -13.362 2.622 1.00 95.75 119 SER A CA 1
ATOM 905 C C . SER A 1 119 ? 0.911 -14.482 3.407 1.00 95.75 119 SER A C 1
ATOM 907 O O . SER A 1 119 ? 2.010 -14.278 3.920 1.00 95.75 119 SER A O 1
ATOM 909 N N . ASP A 1 120 ? 0.306 -15.670 3.468 1.00 94.69 120 ASP A N 1
ATOM 910 C CA . ASP A 1 120 ? 0.864 -16.816 4.190 1.00 94.69 120 ASP A CA 1
ATOM 911 C C . ASP A 1 120 ? 2.127 -17.347 3.510 1.00 94.69 120 ASP A C 1
ATOM 913 O O . ASP A 1 120 ? 3.141 -17.578 4.175 1.00 94.69 120 ASP A O 1
ATOM 917 N N . SER A 1 121 ? 2.099 -17.469 2.179 1.00 93.56 121 SER A N 1
ATOM 918 C CA . SER A 1 121 ? 3.267 -17.878 1.400 1.00 93.56 121 SER A CA 1
ATOM 919 C C . SER A 1 121 ? 4.426 -16.896 1.567 1.00 93.56 121 SER A C 1
ATOM 921 O O . SER A 1 121 ? 5.561 -17.325 1.758 1.00 93.56 121 SER A O 1
ATOM 923 N N . LEU A 1 122 ? 4.162 -15.588 1.507 1.00 92.81 122 LEU A N 1
ATOM 924 C CA . LEU A 1 122 ? 5.215 -14.577 1.608 1.00 92.81 122 LEU A CA 1
ATOM 925 C C . LEU A 1 122 ? 5.796 -14.465 3.016 1.00 92.81 122 LEU A C 1
ATOM 927 O O . LEU A 1 122 ? 6.992 -14.221 3.151 1.00 92.81 122 LEU A O 1
ATOM 931 N N . LEU A 1 123 ? 4.993 -14.690 4.059 1.00 92.56 123 LEU A N 1
ATOM 932 C CA . LEU A 1 123 ? 5.511 -14.774 5.421 1.00 92.56 123 LEU A CA 1
ATOM 933 C C . LEU A 1 123 ? 6.455 -15.967 5.587 1.00 92.56 123 LEU A C 1
ATOM 935 O O . LEU A 1 123 ? 7.534 -15.798 6.147 1.00 92.56 123 LEU A O 1
ATOM 939 N N . ALA A 1 124 ? 6.088 -17.146 5.077 1.00 89.50 124 ALA A N 1
ATOM 940 C CA . ALA A 1 124 ? 6.962 -18.319 5.118 1.00 89.50 124 ALA A CA 1
ATOM 941 C C . ALA A 1 124 ? 8.305 -18.045 4.417 1.00 89.50 124 ALA A C 1
ATOM 943 O O . ALA A 1 124 ? 9.364 -18.260 5.002 1.00 89.50 124 ALA A O 1
ATOM 944 N N . THR A 1 125 ? 8.266 -17.461 3.216 1.00 85.75 125 THR A N 1
ATOM 945 C CA . THR A 1 125 ? 9.476 -17.080 2.474 1.00 85.75 125 THR A CA 1
ATOM 946 C C . THR A 1 125 ? 10.303 -16.006 3.192 1.00 85.75 125 THR A C 1
ATOM 948 O O . THR A 1 125 ? 11.530 -16.061 3.171 1.00 85.75 125 THR A O 1
ATOM 951 N N . ALA A 1 126 ? 9.672 -15.034 3.860 1.00 86.94 126 ALA A N 1
ATOM 952 C CA . ALA A 1 126 ? 10.383 -13.994 4.607 1.00 86.94 126 ALA A CA 1
ATOM 953 C C . ALA A 1 126 ? 11.236 -14.578 5.745 1.00 86.94 126 ALA A C 1
ATOM 955 O O . ALA A 1 126 ? 12.375 -14.150 5.949 1.00 86.94 126 ALA A O 1
ATOM 956 N N . TRP A 1 127 ? 10.712 -15.590 6.442 1.00 82.44 127 TRP A N 1
ATOM 957 C CA . TRP A 1 127 ? 11.454 -16.324 7.468 1.00 82.44 127 TRP A CA 1
ATOM 958 C C . TRP A 1 127 ? 12.647 -17.088 6.891 1.00 82.44 127 TRP A C 1
ATOM 960 O O . TRP A 1 127 ? 13.717 -17.079 7.496 1.00 82.44 127 TRP A O 1
ATOM 970 N N . GLU A 1 128 ? 12.495 -17.691 5.711 1.00 79.94 128 GLU A N 1
ATOM 971 C CA . GLU A 1 128 ? 13.590 -18.377 5.010 1.00 79.94 128 GLU A CA 1
ATOM 972 C C . GLU A 1 128 ? 14.697 -17.406 4.565 1.00 79.94 128 GLU A C 1
ATOM 974 O O . GLU A 1 128 ? 15.877 -17.747 4.620 1.00 79.94 128 GLU A O 1
ATOM 979 N N . MET A 1 129 ? 14.336 -16.182 4.161 1.00 75.50 129 MET A N 1
ATOM 980 C CA . MET A 1 129 ? 15.291 -15.140 3.758 1.00 75.50 129 MET A CA 1
ATOM 981 C C . MET A 1 129 ? 16.050 -14.510 4.942 1.00 75.50 129 MET A C 1
ATOM 983 O O . MET A 1 129 ? 17.129 -13.954 4.742 1.00 75.50 129 MET A O 1
ATOM 987 N N . GLY A 1 130 ? 15.517 -14.589 6.167 1.00 63.09 130 GLY A N 1
ATOM 988 C CA . GLY A 1 130 ? 16.240 -14.277 7.410 1.00 63.09 130 GLY A CA 1
ATOM 989 C C . GLY A 1 130 ? 16.522 -12.793 7.704 1.00 63.09 130 GLY A C 1
ATOM 990 O O . GLY A 1 130 ? 17.307 -12.495 8.602 1.00 63.09 130 GLY A O 1
ATOM 991 N N . GLY A 1 131 ? 15.909 -11.850 6.978 1.00 78.44 131 GLY A N 1
ATOM 992 C CA . GLY A 1 131 ? 16.087 -10.406 7.191 1.00 78.44 131 GLY A CA 1
ATOM 993 C C . GLY A 1 131 ? 14.964 -9.778 8.022 1.00 78.44 131 GLY A C 1
ATOM 994 O O . GLY A 1 131 ? 13.801 -9.882 7.641 1.00 78.44 131 GLY A O 1
ATOM 995 N N . ALA A 1 132 ? 15.299 -9.060 9.102 1.00 78.06 132 ALA A N 1
ATOM 996 C CA . ALA A 1 132 ? 14.314 -8.430 9.996 1.00 78.06 132 ALA A CA 1
ATOM 997 C C . ALA A 1 132 ? 13.305 -7.535 9.246 1.00 78.06 132 ALA A C 1
ATOM 999 O O . ALA A 1 132 ? 12.101 -7.728 9.380 1.00 78.06 132 ALA A O 1
ATOM 1000 N N . ASN A 1 133 ? 13.782 -6.658 8.356 1.00 81.00 133 ASN A N 1
ATOM 1001 C CA . ASN A 1 133 ? 12.916 -5.774 7.562 1.00 81.00 133 ASN A CA 1
ATOM 1002 C C . ASN A 1 133 ? 11.953 -6.550 6.641 1.00 81.00 133 ASN A C 1
ATOM 1004 O O . ASN A 1 133 ? 10.833 -6.117 6.396 1.00 81.00 133 ASN A O 1
ATOM 1008 N N . VAL A 1 134 ? 12.382 -7.702 6.115 1.00 84.31 134 VAL A N 1
ATOM 1009 C CA . VAL A 1 134 ? 11.566 -8.546 5.223 1.00 84.31 134 VAL A CA 1
ATOM 1010 C C . VAL A 1 134 ? 10.445 -9.220 6.017 1.00 84.31 134 VAL A C 1
ATOM 1012 O O . VAL A 1 134 ? 9.314 -9.311 5.546 1.00 84.31 134 VAL A O 1
ATOM 1015 N N . VAL A 1 135 ? 10.746 -9.650 7.244 1.00 88.75 135 VAL A N 1
ATOM 1016 C CA . VAL A 1 135 ? 9.764 -10.223 8.173 1.00 88.75 135 VAL A CA 1
ATOM 1017 C C . VAL A 1 135 ? 8.754 -9.164 8.634 1.00 88.75 135 VAL A C 1
ATOM 1019 O O . VAL A 1 135 ? 7.559 -9.449 8.699 1.00 88.75 135 VAL A O 1
ATOM 1022 N N . GLU A 1 136 ? 9.194 -7.930 8.889 1.00 89.06 136 GLU A N 1
ATOM 1023 C CA . GLU A 1 136 ? 8.304 -6.814 9.240 1.00 89.06 136 GLU A CA 1
ATOM 1024 C C . GLU A 1 136 ? 7.315 -6.471 8.114 1.00 89.06 136 GLU A C 1
ATOM 1026 O O . GLU A 1 136 ? 6.113 -6.358 8.371 1.00 89.06 136 GLU A O 1
ATOM 1031 N N . GLU A 1 137 ? 7.784 -6.382 6.864 1.00 90.69 137 GLU A N 1
ATOM 1032 C CA . GLU A 1 137 ? 6.923 -6.171 5.687 1.00 90.69 137 GLU A CA 1
ATOM 1033 C C . GLU A 1 137 ? 5.899 -7.308 5.529 1.00 90.69 137 GLU A C 1
ATOM 1035 O O . GLU A 1 137 ? 4.712 -7.061 5.299 1.00 90.69 137 GLU A O 1
ATOM 1040 N N . ALA A 1 138 ? 6.322 -8.559 5.735 1.00 93.56 138 ALA A N 1
ATOM 1041 C CA . ALA A 1 138 ? 5.430 -9.714 5.684 1.00 93.56 138 ALA A CA 1
ATOM 1042 C C . ALA A 1 138 ? 4.333 -9.661 6.760 1.00 93.56 138 ALA A C 1
ATOM 1044 O O . ALA A 1 138 ? 3.164 -9.948 6.486 1.00 93.56 138 ALA A O 1
ATOM 1045 N N . HIS A 1 139 ? 4.686 -9.263 7.984 1.00 94.56 139 HIS A N 1
ATOM 1046 C CA . HIS A 1 139 ? 3.720 -9.087 9.064 1.00 94.56 139 HIS A CA 1
ATOM 1047 C C . HIS A 1 139 ? 2.742 -7.940 8.791 1.00 94.56 139 HIS A C 1
ATOM 1049 O O . HIS A 1 139 ? 1.543 -8.104 9.024 1.00 94.56 139 HIS A O 1
ATOM 1055 N N . ALA A 1 140 ? 3.218 -6.817 8.247 1.00 95.44 140 ALA A N 1
ATOM 1056 C CA . ALA A 1 140 ? 2.355 -5.710 7.843 1.00 95.44 140 ALA A CA 1
ATOM 1057 C C . ALA A 1 140 ? 1.385 -6.117 6.718 1.00 95.44 140 ALA A C 1
ATOM 1059 O O . ALA A 1 140 ? 0.200 -5.778 6.776 1.00 95.44 140 ALA A O 1
ATOM 1060 N N . LEU A 1 141 ? 1.843 -6.902 5.733 1.00 96.50 141 LEU A N 1
ATOM 1061 C CA . LEU A 1 141 ? 0.991 -7.453 4.674 1.00 96.50 141 LEU A CA 1
ATOM 1062 C C . LEU A 1 141 ? -0.092 -8.371 5.239 1.00 96.50 141 LEU A C 1
ATOM 1064 O O . LEU A 1 141 ? -1.261 -8.263 4.867 1.00 96.50 141 LEU A O 1
ATOM 1068 N N . ARG A 1 142 ? 0.279 -9.249 6.170 1.00 96.38 142 ARG A N 1
ATOM 1069 C CA . ARG A 1 142 ? -0.663 -10.156 6.826 1.00 96.38 142 ARG A CA 1
ATOM 1070 C C . ARG A 1 142 ? -1.714 -9.399 7.640 1.00 96.38 142 ARG A C 1
ATOM 1072 O O . ARG A 1 142 ? -2.894 -9.714 7.535 1.00 96.38 142 ARG A O 1
ATOM 1079 N N . ALA A 1 143 ? -1.321 -8.360 8.377 1.00 97.44 143 ALA A N 1
ATOM 1080 C CA . ALA A 1 143 ? -2.259 -7.498 9.100 1.00 97.44 143 ALA A CA 1
ATOM 1081 C C . ALA A 1 143 ? -3.207 -6.741 8.157 1.00 97.44 143 ALA A C 1
ATOM 1083 O O . ALA A 1 143 ? -4.405 -6.643 8.427 1.00 97.44 143 ALA A O 1
ATOM 1084 N N . PHE A 1 144 ? -2.689 -6.254 7.026 1.00 96.69 144 PHE A N 1
ATOM 1085 C CA . PHE A 1 144 ? -3.492 -5.635 5.975 1.00 96.69 144 PHE A CA 1
ATOM 1086 C C . PHE A 1 144 ? -4.551 -6.601 5.420 1.00 96.69 144 PHE A C 1
ATOM 1088 O O . PHE A 1 144 ? -5.724 -6.236 5.335 1.00 96.69 144 PHE 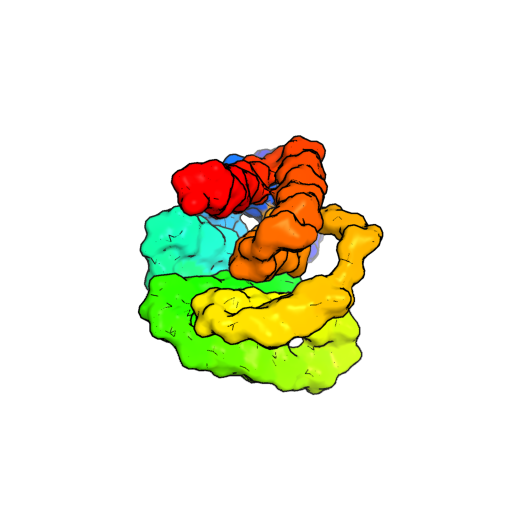A O 1
ATOM 1095 N N . VAL A 1 145 ? -4.172 -7.839 5.087 1.00 96.88 145 VAL A N 1
ATOM 1096 C CA . VAL A 1 145 ? -5.116 -8.861 4.601 1.00 96.88 145 VAL A CA 1
ATOM 1097 C C . VAL A 1 145 ? -6.135 -9.233 5.679 1.00 96.88 145 VAL A C 1
ATOM 1099 O O . VAL A 1 145 ? -7.332 -9.259 5.393 1.00 96.88 145 VAL A O 1
ATOM 1102 N N . ALA A 1 146 ? -5.689 -9.455 6.917 1.00 96.19 146 ALA A N 1
ATOM 1103 C CA . ALA A 1 146 ? -6.562 -9.790 8.039 1.00 96.19 146 ALA A CA 1
ATOM 1104 C C . ALA A 1 146 ? -7.644 -8.722 8.256 1.00 96.19 146 ALA A C 1
ATOM 1106 O O . ALA A 1 146 ? -8.825 -9.056 8.385 1.00 96.19 146 ALA A O 1
ATOM 1107 N N . LEU A 1 147 ? -7.269 -7.438 8.210 1.00 95.31 147 LEU A N 1
ATOM 1108 C CA . LEU A 1 147 ? -8.222 -6.333 8.307 1.00 95.31 147 LEU A CA 1
ATOM 1109 C C . LEU A 1 147 ? -9.280 -6.400 7.196 1.00 95.31 147 LEU A C 1
ATOM 1111 O O . LEU A 1 147 ? -10.474 -6.352 7.482 1.00 95.31 147 LEU A O 1
ATOM 1115 N N . GLN A 1 148 ? -8.859 -6.571 5.940 1.00 90.31 148 GLN A N 1
ATOM 1116 C CA . GLN A 1 148 ? -9.771 -6.628 4.789 1.00 90.31 148 GLN A CA 1
ATOM 1117 C C . GLN A 1 148 ? -10.733 -7.827 4.843 1.00 90.31 148 GLN A C 1
ATOM 1119 O O . GLN A 1 148 ? -11.808 -7.783 4.249 1.00 90.31 148 GLN A O 1
ATOM 1124 N N . ARG A 1 149 ? -10.362 -8.895 5.560 1.00 90.81 149 ARG A N 1
ATOM 1125 C CA . ARG A 1 149 ? -11.189 -10.092 5.781 1.00 90.81 149 ARG A CA 1
ATOM 1126 C C . ARG A 1 149 ? -12.061 -10.015 7.038 1.00 90.81 149 ARG A C 1
ATOM 1128 O O . ARG A 1 149 ? -12.789 -10.964 7.319 1.00 90.81 149 ARG A O 1
ATOM 1135 N N . GLY A 1 150 ? -11.975 -8.936 7.818 1.00 90.88 150 GLY A N 1
ATOM 1136 C CA . GLY A 1 150 ? -12.658 -8.819 9.110 1.00 90.88 150 GLY A CA 1
ATOM 1137 C C . GLY A 1 150 ? -12.062 -9.701 10.216 1.00 90.88 150 GLY A C 1
ATOM 1138 O O . GLY A 1 150 ? -12.699 -9.910 11.248 1.00 90.88 150 GLY A O 1
ATOM 1139 N N . GLN A 1 151 ? -10.842 -10.216 10.037 1.00 92.44 151 GLN A N 1
ATOM 1140 C CA . GLN A 1 151 ? -10.103 -11.004 11.032 1.00 92.44 151 GLN A CA 1
ATOM 1141 C C . GLN A 1 151 ? -9.441 -10.073 12.057 1.00 92.44 151 GLN A C 1
ATOM 1143 O O . GLN A 1 151 ? -8.218 -9.920 12.120 1.00 92.44 151 GLN A O 1
ATOM 1148 N N . ARG A 1 152 ? -10.284 -9.411 12.854 1.00 92.50 152 ARG A N 1
ATOM 1149 C CA . ARG A 1 152 ? -9.895 -8.304 13.738 1.00 92.50 152 ARG A CA 1
ATOM 1150 C C . ARG A 1 152 ? -8.797 -8.665 14.730 1.00 92.50 152 ARG A C 1
ATOM 1152 O O . ARG A 1 152 ? -7.859 -7.891 14.873 1.00 92.50 152 ARG A O 1
ATOM 1159 N N . ASP A 1 153 ? -8.862 -9.840 15.348 1.00 94.25 153 ASP A N 1
ATOM 1160 C CA . ASP A 1 153 ? -7.898 -10.251 16.379 1.00 94.25 153 ASP A CA 1
ATOM 1161 C C . ASP A 1 153 ? -6.456 -10.305 15.855 1.00 94.25 153 ASP A C 1
ATOM 1163 O O . ASP A 1 153 ? -5.494 -9.998 16.558 1.00 94.25 153 ASP A O 1
ATOM 1167 N N . GLU A 1 154 ? -6.273 -10.712 14.601 1.00 93.88 154 GLU A N 1
ATOM 1168 C CA . GLU A 1 154 ? -4.956 -10.782 13.978 1.00 93.88 154 GLU A CA 1
ATOM 1169 C C . GLU A 1 154 ? -4.419 -9.400 13.615 1.00 93.88 154 GLU A C 1
ATOM 1171 O O . GLU A 1 154 ? -3.280 -9.074 13.957 1.00 93.88 154 GLU A O 1
ATOM 1176 N N . ALA A 1 155 ? -5.260 -8.563 13.008 1.00 96.81 155 ALA A N 1
ATOM 1177 C CA . ALA A 1 155 ? -4.909 -7.184 12.703 1.00 96.81 155 ALA A CA 1
ATOM 1178 C C . ALA A 1 155 ? -4.578 -6.392 13.985 1.00 96.81 155 ALA A C 1
ATOM 1180 O O . ALA A 1 155 ? -3.562 -5.701 14.056 1.00 96.81 155 ALA A O 1
ATOM 1181 N N . GLN A 1 156 ? -5.377 -6.555 15.042 1.00 96.31 156 GLN A N 1
ATOM 1182 C CA . GLN A 1 156 ? -5.170 -5.889 16.329 1.00 96.31 156 GLN A CA 1
ATOM 1183 C C . GLN A 1 156 ? -3.889 -6.341 17.035 1.00 96.31 156 GLN A C 1
ATOM 1185 O O . GLN A 1 156 ? -3.188 -5.503 17.601 1.00 96.31 156 GLN A O 1
ATOM 1190 N N . ARG A 1 157 ? -3.535 -7.633 16.977 1.00 96.38 157 ARG A N 1
ATOM 1191 C CA . ARG A 1 157 ? -2.256 -8.120 17.526 1.00 96.38 157 ARG A CA 1
ATOM 1192 C C . ARG A 1 157 ? -1.060 -7.449 16.863 1.00 96.38 157 ARG A C 1
ATOM 1194 O O . ARG A 1 157 ? -0.134 -7.045 17.559 1.00 96.38 157 ARG A O 1
ATOM 1201 N N . TRP A 1 158 ? -1.091 -7.302 15.541 1.00 97.44 158 TRP A N 1
ATOM 1202 C CA . TRP A 1 158 ? -0.050 -6.569 14.827 1.00 97.44 158 TRP A CA 1
ATOM 1203 C C . TRP A 1 158 ? -0.035 -5.084 15.214 1.00 97.44 158 TRP A C 1
ATOM 1205 O O . TRP A 1 158 ? 1.022 -4.544 15.532 1.00 97.44 158 TRP A O 1
ATOM 1215 N N . ALA A 1 159 ? -1.205 -4.440 15.276 1.00 97.56 159 ALA A N 1
ATOM 1216 C CA . ALA A 1 159 ? -1.323 -3.030 15.649 1.00 97.56 159 ALA A CA 1
ATOM 1217 C C . ALA A 1 159 ? -0.802 -2.732 17.066 1.00 97.56 159 ALA A C 1
ATOM 1219 O O . ALA A 1 159 ? -0.220 -1.673 17.289 1.00 97.56 159 ALA A O 1
ATOM 1220 N N . ALA A 1 160 ? -0.977 -3.661 18.011 1.00 96.19 160 ALA A N 1
ATOM 1221 C CA . ALA A 1 160 ? -0.455 -3.543 19.372 1.00 96.19 160 ALA A CA 1
ATOM 1222 C C . ALA A 1 160 ? 1.080 -3.649 19.447 1.00 96.19 160 ALA A C 1
ATOM 1224 O O . ALA A 1 160 ? 1.679 -3.115 20.376 1.00 96.19 160 ALA A O 1
ATOM 1225 N N . ALA A 1 161 ? 1.709 -4.331 18.485 1.00 95.56 161 ALA A N 1
ATOM 1226 C CA . ALA A 1 161 ? 3.160 -4.494 18.405 1.00 95.56 161 ALA A CA 1
ATOM 1227 C C . ALA A 1 161 ? 3.853 -3.409 17.559 1.00 95.56 161 ALA A C 1
ATOM 1229 O O . ALA A 1 161 ? 5.080 -3.341 17.543 1.00 95.56 161 ALA A O 1
ATOM 1230 N N . TYR A 1 162 ? 3.092 -2.578 16.844 1.00 95.81 162 TYR A N 1
ATOM 1231 C CA . TYR A 1 162 ? 3.639 -1.539 15.978 1.00 95.81 162 TYR A CA 1
ATOM 1232 C C . TYR A 1 162 ? 4.276 -0.399 16.791 1.00 95.81 162 TYR A C 1
ATOM 1234 O O . TYR A 1 162 ? 3.611 0.240 17.612 1.00 95.81 162 TYR A O 1
ATOM 1242 N N . ASP A 1 163 ? 5.550 -0.099 16.525 1.00 94.50 163 ASP A N 1
ATOM 1243 C CA . ASP A 1 163 ? 6.261 1.007 17.172 1.00 94.50 163 ASP A CA 1
ATOM 1244 C C . ASP A 1 163 ? 5.894 2.358 16.542 1.00 94.50 163 ASP A C 1
ATOM 1246 O O . ASP A 1 163 ? 6.435 2.779 15.519 1.00 94.50 163 ASP A O 1
ATOM 1250 N N . ARG A 1 164 ? 4.974 3.067 17.201 1.00 94.56 164 ARG A N 1
ATOM 1251 C CA . ARG A 1 164 ? 4.502 4.397 16.789 1.00 94.56 164 ARG A CA 1
ATOM 1252 C C . ARG A 1 164 ? 5.537 5.513 16.976 1.00 94.56 164 ARG A C 1
ATOM 1254 O O . ARG A 1 164 ? 5.277 6.631 16.544 1.00 94.56 164 ARG A O 1
ATOM 1261 N N . ASN A 1 165 ? 6.674 5.243 17.622 1.00 93.25 165 ASN A N 1
ATOM 1262 C CA . ASN A 1 165 ? 7.727 6.243 17.820 1.00 93.25 165 ASN A CA 1
ATOM 1263 C C . 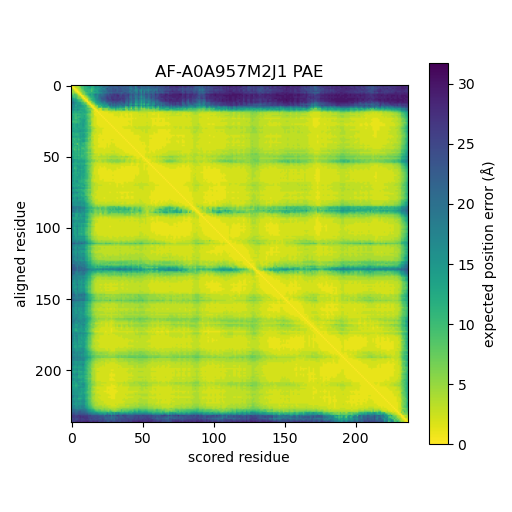ASN A 1 165 ? 8.685 6.335 16.628 1.00 93.25 165 ASN A C 1
ATOM 1265 O O . ASN A 1 165 ? 9.491 7.266 16.561 1.00 93.25 165 ASN A O 1
ATOM 1269 N N . GLN A 1 166 ? 8.623 5.381 15.695 1.00 89.62 166 GLN A N 1
ATOM 1270 C CA . GLN A 1 166 ? 9.446 5.434 14.496 1.00 89.62 166 GLN A CA 1
ATOM 1271 C C . GLN A 1 166 ? 9.018 6.600 13.594 1.00 89.62 166 GLN A C 1
ATOM 1273 O O . GLN A 1 166 ? 7.819 6.835 13.418 1.00 89.62 166 GLN A O 1
ATOM 1278 N N . PRO A 1 167 ? 9.973 7.323 12.980 1.00 91.75 167 PRO A N 1
ATOM 1279 C CA . PRO A 1 167 ? 9.648 8.378 12.032 1.00 91.75 167 PRO A CA 1
ATOM 1280 C C . PRO A 1 167 ? 8.808 7.856 10.865 1.00 91.75 167 PRO A C 1
ATOM 1282 O O . PRO A 1 167 ? 9.117 6.822 10.269 1.00 91.75 167 PRO A O 1
ATOM 1285 N N . LEU A 1 168 ? 7.777 8.612 10.490 1.00 94.44 168 LEU A N 1
ATOM 1286 C CA . LEU A 1 168 ? 6.992 8.303 9.302 1.00 94.44 168 LEU A CA 1
ATOM 1287 C C . LEU A 1 168 ? 7.857 8.437 8.040 1.00 94.44 168 LEU A C 1
ATOM 1289 O O . LEU A 1 168 ? 8.528 9.445 7.819 1.00 94.44 168 LEU A O 1
ATOM 1293 N N . ALA A 1 169 ? 7.805 7.422 7.178 1.00 90.81 169 ALA A N 1
ATOM 1294 C CA . ALA A 1 169 ? 8.359 7.504 5.832 1.00 90.81 169 ALA A CA 1
ATOM 1295 C C . ALA A 1 169 ? 7.409 8.295 4.902 1.00 90.81 169 ALA A C 1
ATOM 1297 O O . ALA A 1 169 ? 6.203 8.308 5.146 1.00 90.81 169 ALA A O 1
ATOM 1298 N N . PRO A 1 170 ? 7.881 8.877 3.779 1.00 89.31 170 PRO A N 1
ATOM 1299 C CA . PRO A 1 170 ? 7.071 9.712 2.870 1.00 89.31 170 PRO A CA 1
ATOM 1300 C C . PRO A 1 170 ? 5.825 9.066 2.229 1.00 89.31 170 PRO A C 1
ATOM 1302 O O . PRO A 1 170 ? 5.053 9.759 1.566 1.00 89.31 170 PRO A O 1
ATOM 1305 N N . MET A 1 171 ? 5.611 7.752 2.393 1.00 94.88 171 MET A N 1
ATOM 1306 C CA . MET A 1 171 ? 4.459 7.012 1.844 1.00 94.88 171 MET A CA 1
ATOM 1307 C C . MET A 1 171 ? 4.316 7.152 0.314 1.00 94.88 171 MET A C 1
ATOM 1309 O O . MET A 1 171 ? 3.208 7.258 -0.225 1.00 94.88 171 MET A O 1
ATOM 1313 N N . SER A 1 172 ? 5.456 7.134 -0.382 1.00 93.38 172 SER A N 1
ATOM 1314 C CA . SER A 1 172 ? 5.605 7.287 -1.838 1.00 93.38 172 SER A CA 1
ATOM 1315 C C . SER A 1 172 ? 5.304 6.020 -2.651 1.00 93.38 172 SER A C 1
ATOM 1317 O O . SER A 1 172 ? 5.484 5.996 -3.870 1.00 93.38 172 SER A O 1
ATOM 1319 N N . MET A 1 173 ? 4.833 4.971 -1.978 1.00 93.50 173 MET A N 1
ATOM 1320 C CA . MET A 1 173 ? 4.574 3.642 -2.528 1.00 93.50 173 MET A CA 1
ATOM 1321 C C . MET A 1 173 ? 3.099 3.257 -2.350 1.00 93.50 173 MET A C 1
ATOM 1323 O O . MET A 1 173 ? 2.290 4.077 -1.905 1.00 93.50 173 MET A O 1
ATOM 1327 N N . PHE A 1 174 ? 2.730 2.030 -2.725 1.00 96.00 174 PHE A N 1
ATOM 1328 C CA . PHE A 1 174 ? 1.342 1.567 -2.681 1.00 96.00 174 PHE A CA 1
ATOM 1329 C C . PHE A 1 174 ? 0.775 1.563 -1.253 1.00 96.00 174 PHE A C 1
ATOM 1331 O O . PHE A 1 174 ? -0.304 2.105 -1.015 1.00 96.00 174 PHE A O 1
ATOM 1338 N N . CYS A 1 175 ? 1.511 0.992 -0.297 1.00 93.88 175 CYS A N 1
ATOM 1339 C CA . CYS A 1 175 ? 1.107 0.892 1.100 1.00 93.88 175 CYS A CA 1
ATOM 1340 C C . CYS A 1 175 ? 2.266 1.240 2.041 1.00 93.88 175 CYS A C 1
ATOM 1342 O O . CYS A 1 175 ? 3.437 1.084 1.702 1.00 93.88 175 CYS A O 1
ATOM 1344 N N . ALA A 1 176 ? 1.927 1.702 3.241 1.00 93.88 176 ALA A N 1
ATOM 1345 C CA . ALA A 1 176 ? 2.872 1.883 4.331 1.00 93.88 176 ALA A CA 1
ATOM 1346 C C . ALA A 1 176 ? 2.274 1.312 5.623 1.00 93.88 176 ALA A C 1
ATOM 1348 O O . ALA A 1 176 ? 1.072 1.497 5.847 1.00 93.88 176 ALA A O 1
ATOM 1349 N N . PRO A 1 177 ? 3.083 0.699 6.504 1.00 94.81 177 PRO A N 1
ATOM 1350 C CA . PRO A 1 177 ? 2.617 0.177 7.789 1.00 94.81 177 PRO A CA 1
ATOM 1351 C C . PRO A 1 177 ? 1.801 1.185 8.613 1.00 94.81 177 PRO A C 1
ATOM 1353 O O . PRO A 1 177 ? 0.747 0.840 9.139 1.00 94.81 177 PRO A O 1
ATOM 1356 N N . ALA A 1 178 ? 2.204 2.459 8.643 1.00 96.56 178 ALA A N 1
ATOM 1357 C CA . ALA A 1 178 ? 1.463 3.508 9.349 1.00 96.56 178 ALA A CA 1
ATOM 1358 C C . ALA A 1 178 ? 0.008 3.668 8.855 1.00 96.56 178 ALA A C 1
ATOM 1360 O O . ALA A 1 178 ? -0.899 3.892 9.661 1.00 96.56 178 ALA A O 1
ATOM 1361 N N . LEU A 1 179 ? -0.230 3.495 7.546 1.00 97.00 179 LEU A N 1
ATOM 1362 C CA . LEU A 1 179 ? -1.572 3.522 6.951 1.00 97.00 179 LEU A CA 1
ATOM 1363 C C . LEU A 1 179 ? -2.373 2.270 7.320 1.00 97.00 179 LEU A C 1
ATOM 1365 O O . LEU A 1 179 ? -3.572 2.366 7.574 1.00 97.00 179 LEU A O 1
ATOM 1369 N N . VAL A 1 180 ? -1.722 1.104 7.385 1.00 97.31 180 VAL A N 1
ATOM 1370 C CA . VAL A 1 180 ? -2.357 -0.133 7.867 1.00 97.31 180 VAL A CA 1
ATOM 1371 C C . VAL A 1 180 ? -2.811 0.053 9.314 1.00 97.31 180 VAL A C 1
ATOM 1373 O O . VAL A 1 180 ? -3.971 -0.213 9.620 1.00 97.31 180 VAL A O 1
ATOM 1376 N N . LEU A 1 181 ? -1.952 0.603 10.179 1.00 98.06 181 LEU A N 1
ATOM 1377 C CA . LEU A 1 181 ? -2.310 0.904 11.564 1.00 98.06 181 LEU A CA 1
ATOM 1378 C C . LEU A 1 181 ? -3.508 1.860 11.650 1.00 98.06 181 LEU A C 1
ATOM 1380 O O . LEU A 1 181 ? -4.447 1.573 12.387 1.00 98.06 181 LEU A O 1
ATOM 1384 N N . ALA A 1 182 ? -3.524 2.950 10.876 1.00 97.81 182 ALA A N 1
ATOM 1385 C CA . ALA A 1 182 ? -4.644 3.897 10.877 1.00 97.81 182 ALA A CA 1
ATOM 1386 C C . ALA A 1 182 ? -5.982 3.224 10.543 1.00 97.81 182 ALA A C 1
ATOM 1388 O O . ALA A 1 182 ? -6.983 3.456 11.221 1.00 97.81 182 ALA A O 1
ATOM 1389 N N . ARG A 1 183 ? -5.985 2.328 9.551 1.00 97.62 183 ARG A N 1
ATOM 1390 C CA . ARG A 1 183 ? -7.177 1.566 9.160 1.00 97.62 183 ARG A CA 1
ATOM 1391 C C . ARG A 1 183 ? -7.630 0.593 10.252 1.00 97.62 183 ARG A C 1
ATOM 1393 O O . ARG A 1 183 ? -8.828 0.473 10.489 1.00 97.62 183 ARG A O 1
ATOM 1400 N N . ILE A 1 184 ? -6.693 -0.068 10.935 1.00 98.12 184 ILE A N 1
ATOM 1401 C CA . ILE A 1 184 ? -7.007 -0.985 12.043 1.00 98.12 184 ILE A CA 1
ATOM 1402 C C . ILE A 1 184 ? -7.588 -0.219 13.235 1.00 98.12 184 ILE A C 1
ATOM 1404 O O . ILE A 1 184 ? -8.581 -0.656 13.812 1.00 98.12 184 ILE A O 1
ATOM 1408 N N . LEU A 1 185 ? -7.004 0.930 13.590 1.00 97.44 185 LEU A N 1
ATOM 1409 C CA . LEU A 1 185 ? -7.511 1.771 14.678 1.00 97.44 185 LEU A CA 1
ATOM 1410 C C . LEU A 1 185 ? -8.912 2.310 14.373 1.00 97.44 185 LEU A C 1
ATOM 1412 O O . LEU A 1 185 ? -9.748 2.348 15.273 1.00 97.44 185 LEU A O 1
ATOM 1416 N N . LEU A 1 186 ? -9.181 2.671 13.114 1.00 96.62 186 LEU A N 1
ATOM 1417 C CA . LEU A 1 186 ? -10.511 3.078 12.666 1.00 96.62 186 LEU A CA 1
ATOM 1418 C C . LEU A 1 186 ? -11.534 1.933 12.778 1.00 96.62 186 LEU A C 1
ATOM 1420 O O . LEU A 1 186 ? -12.590 2.133 13.374 1.00 96.62 186 LEU A O 1
ATOM 1424 N N . ASP A 1 187 ? -11.235 0.734 12.261 1.00 95.88 187 ASP A N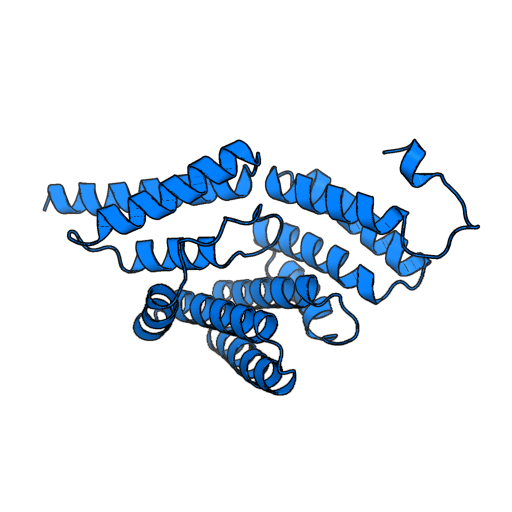 1
ATOM 1425 C CA . ASP A 1 187 ? -12.156 -0.419 12.351 1.00 95.88 187 ASP A CA 1
ATOM 1426 C C . ASP A 1 187 ? -12.418 -0.843 13.808 1.00 95.88 187 ASP A C 1
ATOM 1428 O O . ASP A 1 187 ? -13.534 -1.222 14.166 1.00 95.88 187 ASP A O 1
ATOM 1432 N N . ALA A 1 188 ? -11.410 -0.720 14.676 1.00 94.56 188 ALA A N 1
ATOM 1433 C CA . ALA A 1 188 ? -11.505 -1.041 16.096 1.00 94.56 188 ALA A CA 1
ATOM 1434 C C . ALA A 1 188 ? -12.042 0.113 16.972 1.00 94.56 188 ALA A C 1
ATOM 1436 O O . ALA A 1 188 ? -12.050 -0.009 18.202 1.00 94.56 188 ALA A O 1
ATOM 1437 N N . ALA A 1 189 ? -12.466 1.241 16.390 1.00 93.94 189 ALA A N 1
ATOM 1438 C CA . ALA A 1 189 ? -12.807 2.439 17.152 1.00 93.94 189 ALA A CA 1
ATOM 1439 C C . ALA A 1 189 ? -14.063 2.254 18.032 1.00 93.94 189 ALA A C 1
ATOM 1441 O O . ALA A 1 189 ? -15.208 2.103 17.579 1.00 93.94 189 ALA A O 1
ATOM 1442 N N . THR A 1 190 ? -13.848 2.357 19.340 1.00 91.88 190 THR A N 1
ATOM 1443 C CA . THR A 1 190 ? -14.877 2.391 20.387 1.00 91.88 190 THR A CA 1
ATOM 1444 C C . THR A 1 190 ? -14.942 3.790 20.999 1.00 91.88 190 THR A C 1
ATOM 1446 O O . THR A 1 190 ? -14.003 4.565 20.817 1.00 91.88 190 THR A O 1
ATOM 1449 N N . PRO A 1 191 ? -15.987 4.145 21.768 1.00 89.88 191 PRO A N 1
ATOM 1450 C CA . PRO A 1 191 ? -16.010 5.421 22.487 1.00 89.88 191 PRO A CA 1
ATOM 1451 C C . PRO A 1 191 ? -14.764 5.673 23.355 1.00 89.88 191 PRO A C 1
ATOM 1453 O O . PRO A 1 191 ? -14.362 6.817 23.526 1.00 89.88 191 PRO A O 1
ATOM 1456 N N . GLN A 1 192 ? -14.131 4.617 23.873 1.00 90.44 192 GLN A N 1
ATOM 1457 C CA . GLN A 1 192 ? -12.931 4.704 24.705 1.00 90.44 192 GLN A CA 1
ATOM 1458 C C . GLN A 1 192 ? -11.639 4.866 23.889 1.00 90.44 192 GLN A C 1
ATOM 1460 O O . GLN A 1 192 ? -10.678 5.441 24.390 1.00 90.44 192 GLN A O 1
ATOM 1465 N N . THR A 1 193 ? -11.601 4.362 22.652 1.00 93.81 193 THR A N 1
ATOM 1466 C CA . THR A 1 193 ? -10.388 4.323 21.810 1.00 93.81 193 THR A CA 1
ATOM 1467 C C . THR A 1 193 ? -10.422 5.291 20.630 1.00 93.81 193 THR A C 1
ATOM 1469 O O . THR A 1 193 ? -9.413 5.471 19.955 1.00 93.81 193 THR A O 1
ATOM 1472 N N . VAL A 1 194 ? -11.555 5.955 20.388 1.00 94.69 194 VAL A N 1
ATOM 1473 C CA . VAL A 1 194 ? -11.744 6.864 19.250 1.00 94.69 194 VAL A CA 1
ATOM 1474 C C . VAL A 1 194 ? -10.714 7.997 19.217 1.00 94.69 194 VAL A C 1
ATOM 1476 O O . VAL A 1 194 ? -10.197 8.313 18.152 1.00 94.69 194 VAL A O 1
ATOM 1479 N N . ALA A 1 195 ? -10.356 8.554 20.377 1.00 95.06 195 ALA A N 1
ATOM 1480 C CA . ALA A 1 195 ? -9.370 9.627 20.466 1.00 95.06 195 ALA A CA 1
ATOM 1481 C C . ALA A 1 195 ? -7.956 9.162 20.065 1.00 95.06 195 ALA A C 1
ATOM 1483 O O . ALA A 1 195 ? -7.209 9.936 19.473 1.00 95.06 195 ALA A O 1
ATOM 1484 N N . ASP A 1 196 ? -7.599 7.899 20.339 1.00 95.94 196 ASP A N 1
ATOM 1485 C CA . ASP A 1 196 ? -6.320 7.315 19.904 1.00 95.94 196 ASP A CA 1
ATOM 1486 C C . ASP A 1 196 ? -6.280 7.156 18.378 1.00 95.94 196 ASP A C 1
ATOM 1488 O O . ASP A 1 196 ? -5.308 7.548 17.729 1.00 95.94 196 ASP A O 1
ATOM 1492 N N . ALA A 1 197 ? -7.369 6.645 17.792 1.00 97.25 197 ALA A N 1
ATOM 1493 C CA . ALA A 1 197 ? -7.503 6.528 16.342 1.00 97.25 197 ALA A CA 1
ATOM 1494 C C . ALA A 1 197 ? -7.423 7.902 15.658 1.00 97.25 197 ALA A C 1
ATOM 1496 O O . ALA A 1 197 ? -6.685 8.067 14.686 1.00 97.25 197 ALA A O 1
ATOM 1497 N N . GLU A 1 198 ? -8.132 8.901 16.195 1.00 97.75 198 GLU A N 1
ATOM 1498 C CA . GLU A 1 198 ? -8.111 10.273 15.686 1.00 97.75 198 GLU A CA 1
ATOM 1499 C C . GLU A 1 198 ? -6.705 10.875 15.738 1.00 97.75 198 GLU A C 1
ATOM 1501 O O . GLU A 1 198 ? -6.231 11.416 14.738 1.00 97.75 198 GLU A O 1
ATOM 1506 N N . ALA A 1 199 ? -6.014 10.744 16.874 1.00 97.94 199 ALA A N 1
ATOM 1507 C CA . ALA A 1 199 ? -4.666 11.271 17.048 1.00 97.94 199 ALA A CA 1
ATOM 1508 C C . ALA A 1 199 ? -3.685 10.681 16.023 1.00 97.94 199 ALA A C 1
ATOM 1510 O O . ALA A 1 199 ? -2.900 11.421 15.427 1.00 97.94 199 ALA A O 1
ATOM 1511 N N . TRP A 1 200 ? -3.758 9.371 15.767 1.00 98.31 200 TRP A N 1
ATOM 1512 C CA . TRP A 1 200 ? -2.906 8.718 14.772 1.00 98.31 200 TRP A CA 1
ATOM 1513 C C . TRP A 1 200 ? -3.234 9.150 13.333 1.00 98.31 200 TRP A C 1
ATOM 1515 O O . TRP A 1 200 ? -2.326 9.460 12.559 1.00 98.31 200 TRP A O 1
ATOM 1525 N N . ILE A 1 201 ? -4.522 9.244 12.980 1.00 98.50 201 ILE A N 1
ATOM 1526 C CA . ILE A 1 201 ? -4.969 9.732 11.662 1.00 98.50 201 ILE A CA 1
ATOM 1527 C C . ILE A 1 201 ? -4.491 11.172 11.429 1.00 98.50 201 ILE A C 1
ATOM 1529 O O . ILE A 1 201 ? -3.944 11.484 10.367 1.00 98.50 201 ILE A O 1
ATOM 1533 N N . LEU A 1 202 ? -4.644 12.052 12.423 1.00 98.19 202 LEU A N 1
ATOM 1534 C CA . LEU A 1 202 ? -4.205 13.444 12.326 1.00 98.19 202 LEU A CA 1
ATOM 1535 C C . LEU A 1 202 ? -2.679 13.563 12.264 1.00 98.19 202 LEU A C 1
ATOM 1537 O O . LEU A 1 202 ? -2.172 14.388 11.504 1.00 98.19 202 LEU A O 1
ATOM 1541 N N . HIS A 1 203 ? -1.937 12.724 12.990 1.00 98.12 203 HIS A N 1
ATOM 1542 C CA . HIS A 1 203 ? -0.477 12.679 12.899 1.00 98.12 203 HIS A CA 1
ATOM 1543 C C . HIS A 1 203 ? -0.007 12.391 11.462 1.00 98.12 203 HIS A C 1
ATOM 1545 O O . HIS A 1 203 ? 0.799 13.147 10.910 1.00 98.12 203 HIS A O 1
ATOM 1551 N N . ILE A 1 204 ? -0.579 11.368 10.815 1.00 98.38 204 ILE A N 1
ATOM 1552 C CA . ILE A 1 204 ? -0.280 11.042 9.413 1.00 98.38 204 ILE A CA 1
ATOM 1553 C C . ILE A 1 204 ? -0.734 12.169 8.480 1.00 98.38 204 ILE A C 1
ATOM 1555 O O . ILE A 1 204 ? 0.000 12.534 7.559 1.00 98.38 204 ILE A O 1
ATOM 1559 N N . TYR A 1 205 ? -1.913 12.753 8.714 1.00 98.44 205 TYR A N 1
ATOM 1560 C CA . TYR A 1 205 ? -2.405 13.880 7.922 1.00 98.44 205 TYR A CA 1
ATOM 1561 C C . TYR A 1 205 ? -1.426 15.061 7.954 1.00 98.44 205 TYR A C 1
ATOM 1563 O O . TYR A 1 205 ? -1.046 15.566 6.896 1.00 98.44 205 TYR A O 1
ATOM 1571 N N . HIS A 1 206 ? -0.950 15.467 9.132 1.00 98.12 206 HIS A N 1
ATOM 1572 C CA . HIS A 1 206 ? 0.023 16.551 9.265 1.00 98.12 206 HIS A CA 1
ATOM 1573 C C . HIS A 1 206 ? 1.325 16.251 8.518 1.00 98.12 206 HIS A C 1
ATOM 1575 O O . HIS A 1 206 ? 1.745 17.056 7.687 1.00 98.12 206 HIS A O 1
ATOM 1581 N N . PHE A 1 207 ? 1.894 15.062 8.711 1.00 98.06 207 PHE A N 1
ATOM 1582 C CA . PHE A 1 207 ? 3.098 14.644 7.995 1.00 98.06 207 PHE A CA 1
ATOM 1583 C C . PHE A 1 207 ? 2.897 14.608 6.467 1.00 98.06 207 PHE A C 1
ATOM 1585 O O . PHE A 1 207 ? 3.754 15.032 5.687 1.00 98.06 207 PHE A O 1
ATOM 1592 N N . SER A 1 208 ? 1.728 14.157 6.003 1.00 97.94 208 SER A N 1
ATOM 1593 C CA . SER A 1 208 ? 1.394 14.129 4.574 1.00 97.94 208 SER A CA 1
ATOM 1594 C C . SER A 1 208 ? 1.265 15.527 3.956 1.00 97.94 208 SER A C 1
ATOM 1596 O O . SER A 1 208 ? 1.444 15.681 2.747 1.00 97.94 208 SER A O 1
ATOM 1598 N N . ARG A 1 209 ? 0.997 16.567 4.760 1.00 97.81 209 ARG A N 1
ATOM 1599 C CA . ARG A 1 209 ? 1.035 17.967 4.308 1.00 97.81 209 ARG A CA 1
ATOM 1600 C C . ARG A 1 209 ? 2.461 18.474 4.145 1.00 97.81 209 ARG A C 1
ATOM 1602 O O . ARG A 1 209 ? 2.747 19.117 3.142 1.00 97.81 209 ARG A O 1
ATOM 1609 N N . GLU A 1 210 ? 3.345 18.149 5.083 1.00 96.25 210 GLU A N 1
ATOM 1610 C CA . GLU A 1 210 ? 4.765 18.532 5.028 1.00 96.25 210 GLU A CA 1
ATOM 1611 C C . GLU A 1 210 ? 5.500 17.875 3.852 1.00 96.25 210 GLU A C 1
ATOM 1613 O O . GLU A 1 210 ? 6.404 18.464 3.263 1.00 96.25 210 GLU A O 1
ATOM 1618 N N . THR A 1 211 ? 5.067 16.673 3.468 1.00 94.75 211 THR A N 1
ATOM 1619 C CA . THR A 1 211 ? 5.622 15.904 2.343 1.00 94.75 211 THR A CA 1
ATOM 1620 C C . THR A 1 211 ? 4.842 16.065 1.034 1.00 94.75 211 THR A C 1
ATOM 1622 O O . THR A 1 211 ? 5.155 15.389 0.056 1.00 94.75 211 THR A O 1
ATOM 1625 N N . TYR A 1 212 ? 3.841 16.955 0.986 1.00 95.25 212 TYR A N 1
ATOM 1626 C CA . TYR A 1 212 ? 2.990 17.209 -0.190 1.00 95.25 212 TYR A CA 1
ATOM 1627 C C . TYR A 1 212 ? 2.322 15.948 -0.780 1.00 95.25 212 TYR A C 1
ATOM 1629 O O . TYR A 1 212 ? 2.072 15.850 -1.982 1.00 95.25 212 TYR A O 1
ATOM 1637 N N . ASN A 1 213 ? 1.996 14.974 0.072 1.00 97.94 213 ASN A N 1
ATOM 1638 C CA . ASN A 1 213 ? 1.355 13.721 -0.311 1.00 97.94 213 ASN A CA 1
ATOM 1639 C C . ASN A 1 213 ? -0.179 13.853 -0.294 1.00 97.94 213 ASN A C 1
ATOM 1641 O O . ASN A 1 213 ? -0.854 13.414 0.638 1.00 97.94 213 ASN A O 1
ATOM 1645 N N . VAL A 1 214 ? -0.731 14.477 -1.338 1.00 97.75 214 VAL A N 1
ATOM 1646 C CA . VAL A 1 214 ? -2.176 14.713 -1.539 1.00 97.75 214 VAL A CA 1
ATOM 1647 C C . VAL A 1 214 ? -2.990 13.418 -1.505 1.00 97.75 214 VAL A C 1
ATOM 1649 O O . VAL A 1 214 ? -4.108 13.398 -0.980 1.00 97.75 214 VAL A O 1
ATOM 1652 N N . ARG A 1 215 ? -2.426 12.317 -2.017 1.00 97.25 215 ARG A N 1
ATOM 1653 C CA . ARG A 1 215 ? -3.064 10.997 -1.964 1.00 97.25 215 ARG A CA 1
ATOM 1654 C C . ARG A 1 215 ? -3.357 10.590 -0.519 1.00 97.25 215 ARG A C 1
ATOM 1656 O O . ARG A 1 215 ? -4.493 10.251 -0.196 1.00 97.25 215 ARG A O 1
ATOM 1663 N N . VAL A 1 216 ? -2.345 10.642 0.349 1.00 98.00 216 VAL A N 1
ATOM 1664 C CA . VAL A 1 216 ? -2.504 10.293 1.769 1.00 98.00 216 VAL A CA 1
ATOM 1665 C C . VAL A 1 216 ? -3.378 11.312 2.495 1.00 98.00 216 VAL A C 1
ATOM 1667 O O . VAL A 1 216 ? -4.212 10.909 3.298 1.00 98.00 216 VAL A O 1
ATOM 1670 N N . GLN A 1 217 ? -3.260 12.608 2.183 1.00 98.12 217 GLN A N 1
ATOM 1671 C CA . GLN A 1 217 ? -4.134 13.636 2.766 1.00 98.12 217 GLN A CA 1
ATOM 1672 C C . GLN A 1 217 ? -5.615 13.310 2.533 1.00 98.12 217 GLN A C 1
ATOM 1674 O O . GLN A 1 217 ? -6.410 13.351 3.469 1.00 98.12 217 GLN A O 1
ATOM 1679 N N . SER A 1 218 ? -5.968 12.938 1.300 1.00 97.44 218 SER A N 1
ATOM 1680 C CA . SER A 1 218 ? -7.340 12.574 0.927 1.00 97.44 218 SER A CA 1
ATOM 1681 C C . SER A 1 218 ? -7.833 11.353 1.707 1.00 97.44 218 SER A C 1
ATOM 1683 O O . SER A 1 218 ? -8.949 11.353 2.221 1.00 97.44 218 SER A O 1
ATOM 1685 N N . GLU A 1 219 ? -6.983 10.332 1.842 1.00 96.94 219 GLU A N 1
ATOM 1686 C CA . GLU A 1 219 ? -7.289 9.119 2.603 1.00 96.94 219 GLU A CA 1
ATOM 1687 C C . GLU A 1 219 ? -7.502 9.415 4.099 1.00 96.94 219 GLU A C 1
ATOM 1689 O O . GLU A 1 219 ? -8.489 8.965 4.680 1.00 96.94 219 GLU A O 1
ATOM 1694 N N . MET A 1 220 ? -6.628 10.214 4.719 1.00 98.31 220 MET A N 1
ATOM 1695 C CA . MET A 1 220 ? -6.744 10.563 6.140 1.00 98.31 220 MET A CA 1
ATOM 1696 C C . MET A 1 220 ? -7.967 11.435 6.430 1.00 98.31 220 MET A C 1
ATOM 1698 O O . MET A 1 220 ? -8.646 11.207 7.428 1.00 98.31 220 MET A O 1
ATOM 1702 N N . LEU A 1 221 ? -8.300 12.387 5.552 1.00 98.19 221 LEU A N 1
ATOM 1703 C CA . LEU A 1 221 ? -9.518 13.194 5.689 1.00 98.19 221 LEU A CA 1
ATOM 1704 C C . LEU A 1 221 ? -10.784 12.335 5.593 1.00 98.19 221 LEU A C 1
ATOM 1706 O O . LEU A 1 221 ? -11.717 12.534 6.370 1.00 98.19 221 LEU A O 1
ATOM 1710 N N . ALA A 1 222 ? -10.811 11.354 4.686 1.00 97.88 222 ALA A N 1
ATOM 1711 C CA . ALA A 1 222 ? -11.927 10.417 4.584 1.00 97.88 222 ALA A CA 1
ATOM 1712 C C . ALA A 1 222 ? -12.078 9.571 5.861 1.00 97.88 222 ALA A C 1
ATOM 1714 O O . ALA A 1 222 ? -13.181 9.440 6.386 1.00 97.88 222 ALA A O 1
ATOM 1715 N N . MET A 1 223 ? -10.974 9.046 6.404 1.00 97.44 223 MET A N 1
ATOM 1716 C CA . MET A 1 223 ? -10.993 8.294 7.667 1.00 97.44 223 MET A CA 1
ATOM 1717 C C . MET A 1 223 ? -11.436 9.153 8.850 1.00 97.44 223 MET A C 1
ATOM 1719 O O . MET A 1 223 ? -12.213 8.697 9.687 1.00 97.44 223 MET A O 1
ATOM 1723 N N . HIS A 1 224 ? -10.981 10.405 8.907 1.00 97.00 224 HIS A N 1
ATOM 1724 C CA . HIS A 1 224 ? -11.387 11.348 9.943 1.00 97.00 224 HIS A CA 1
ATOM 1725 C C . HIS A 1 224 ? -12.889 11.635 9.881 1.00 97.00 224 HIS A C 1
ATOM 1727 O O . HIS A 1 224 ? -13.563 11.584 10.907 1.00 97.00 224 HIS A O 1
ATOM 1733 N N . ALA A 1 225 ? -13.440 11.842 8.682 1.00 96.00 225 ALA A N 1
ATOM 1734 C CA . ALA A 1 225 ? -14.876 12.026 8.489 1.00 96.00 225 ALA A CA 1
ATOM 1735 C C . ALA A 1 225 ? -15.693 10.804 8.949 1.00 96.00 225 ALA A C 1
ATOM 1737 O O . ALA A 1 225 ? -16.688 10.975 9.653 1.00 96.00 225 ALA A O 1
ATOM 1738 N N . LEU A 1 226 ? -15.250 9.583 8.622 1.00 94.88 226 LEU A N 1
ATOM 1739 C CA . LEU A 1 226 ? -15.892 8.346 9.089 1.00 94.88 226 LEU A CA 1
ATOM 1740 C C . LEU A 1 226 ? -15.879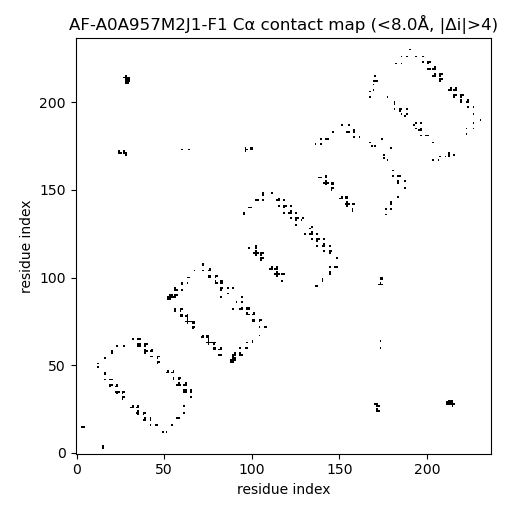 8.238 10.619 1.00 94.88 226 LEU A C 1
ATOM 1742 O O . LEU A 1 226 ? -16.881 7.865 11.226 1.00 94.88 226 LEU A O 1
ATOM 1746 N N . LEU A 1 227 ? -14.769 8.613 11.255 1.00 93.81 227 LEU A N 1
ATOM 1747 C CA . LEU A 1 2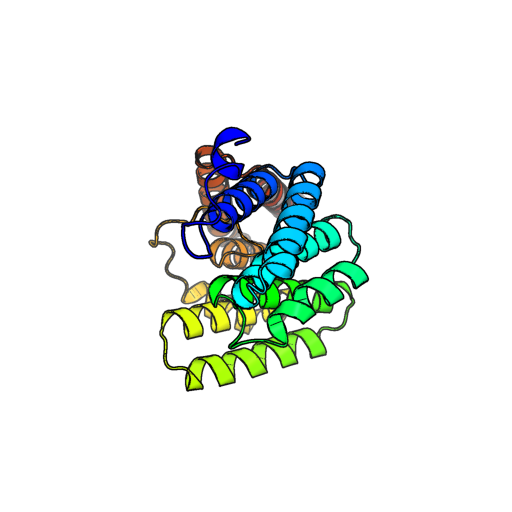27 ? -14.651 8.614 12.710 1.00 93.81 227 LEU A CA 1
ATOM 1748 C C . LEU A 1 227 ? -15.641 9.598 13.362 1.00 93.81 227 LEU A C 1
ATOM 1750 O O . LEU A 1 227 ? -16.295 9.251 14.347 1.00 93.81 227 LEU A O 1
ATOM 1754 N N . HIS A 1 228 ? -15.802 10.793 12.780 1.00 89.44 228 HIS A N 1
ATOM 1755 C CA . HIS A 1 228 ? -16.791 11.794 13.209 1.00 89.44 228 HIS A CA 1
ATOM 1756 C C . HIS A 1 228 ? -18.234 11.337 13.002 1.00 89.44 228 HIS A C 1
ATOM 1758 O O . HIS A 1 228 ? -19.097 11.610 13.833 1.00 89.44 228 HIS A O 1
ATOM 1764 N N . GLU A 1 229 ? -18.523 10.620 11.920 1.00 89.00 229 GLU A N 1
ATOM 1765 C CA . GLU A 1 229 ? -19.847 10.035 11.711 1.00 89.00 229 GLU A CA 1
ATOM 1766 C C . GLU A 1 229 ? -20.147 8.961 12.765 1.00 89.00 229 GLU A C 1
ATOM 1768 O O . GLU A 1 229 ? -21.221 8.967 13.368 1.00 89.00 229 GLU A O 1
ATOM 1773 N N . MET A 1 230 ? -19.178 8.089 13.066 1.00 85.25 230 MET A N 1
ATOM 1774 C CA . MET A 1 230 ? -19.314 7.060 14.100 1.00 85.25 230 MET A CA 1
ATOM 1775 C C . MET A 1 230 ? -19.575 7.655 15.490 1.00 85.25 230 MET A C 1
ATOM 1777 O O . MET A 1 230 ? -20.358 7.090 16.255 1.00 85.25 230 MET A O 1
ATOM 1781 N N . THR A 1 231 ? -18.951 8.783 15.839 1.00 80.00 231 THR A N 1
ATOM 1782 C CA . THR A 1 231 ? -19.188 9.469 17.122 1.00 80.00 231 THR A CA 1
ATOM 1783 C C . THR A 1 231 ? -20.473 10.291 17.115 1.00 80.00 231 THR A C 1
ATOM 1785 O O . THR A 1 231 ? -21.236 10.240 18.079 1.00 80.00 231 THR A O 1
ATOM 1788 N N . GLY A 1 232 ? -20.762 10.998 16.021 1.00 74.19 232 GLY A N 1
ATOM 1789 C CA . GLY A 1 232 ? -21.948 11.838 15.862 1.00 74.19 232 GLY A CA 1
ATOM 1790 C C . GLY A 1 232 ? -23.257 11.050 15.762 1.00 74.19 232 GLY A C 1
ATOM 1791 O O . GLY A 1 232 ? -24.273 11.485 16.304 1.00 74.19 232 GLY A O 1
ATOM 1792 N N . ALA A 1 233 ? -23.247 9.875 15.124 1.00 60.69 233 ALA A N 1
ATOM 1793 C CA . ALA A 1 233 ? -24.386 8.956 15.098 1.00 60.69 233 ALA A CA 1
ATOM 1794 C C . ALA A 1 233 ? -24.627 8.310 16.472 1.00 60.69 233 ALA A C 1
ATOM 1796 O O . ALA A 1 233 ? -25.775 8.121 16.867 1.00 60.69 233 ALA A O 1
ATOM 1797 N N . ARG A 1 234 ? -23.558 8.032 17.232 1.00 55.03 234 ARG A N 1
ATOM 1798 C CA . ARG A 1 234 ? -23.646 7.494 18.601 1.00 55.03 234 ARG A CA 1
ATOM 1799 C C . ARG A 1 234 ? -24.081 8.534 19.638 1.00 55.03 234 ARG A C 1
ATOM 1801 O O . ARG A 1 234 ? -24.699 8.150 20.616 1.00 55.03 234 ARG A O 1
ATOM 1808 N N . ALA A 1 235 ? -23.817 9.825 19.430 1.00 55.50 235 ALA A N 1
ATOM 1809 C CA . ALA A 1 235 ? -24.297 10.899 20.311 1.00 55.50 235 ALA A CA 1
ATOM 1810 C C . ALA A 1 235 ? -25.806 11.197 20.167 1.00 55.50 235 ALA A C 1
ATOM 1812 O O . ALA A 1 235 ? -26.373 11.907 20.995 1.00 55.50 235 ALA A O 1
ATOM 1813 N N . LYS A 1 236 ? -26.445 10.698 19.099 1.00 48.41 236 LYS A N 1
ATOM 1814 C CA . LYS A 1 236 ? -27.881 10.867 18.816 1.00 48.41 236 LYS A CA 1
ATOM 1815 C C . LYS A 1 236 ? -28.741 9.654 19.206 1.00 48.41 236 LYS A C 1
ATOM 1817 O O . LYS A 1 236 ? -29.961 9.752 19.080 1.00 48.41 236 LYS A O 1
ATOM 1822 N N . ALA A 1 237 ? -28.126 8.542 19.611 1.00 44.84 237 ALA A N 1
ATOM 1823 C CA . ALA A 1 237 ? -28.789 7.316 20.066 1.00 44.84 237 ALA A CA 1
ATOM 1824 C C . ALA A 1 237 ? -28.864 7.283 21.597 1.00 44.84 237 ALA A C 1
ATOM 1826 O O . ALA A 1 237 ? -29.884 6.777 22.112 1.00 44.84 237 ALA A O 1
#

Secondary structure (DSSP, 8-state):
-TGGGS--TTS-S-TTHHHHHHHHHHHHHTT-HHHHHHHHHHHHHHHHHTT-HHHHHHHHHHHHHHHHHTT-HHHHHHHHHHHHT-TTSS-HHHHHHHHHHHHHHHHHTT-HHHHHHHHHHHHHHHHHHT-HHHHHHHHHHHHHHHHHTT-HHHHHHHHHH--TTSPPP---SS--HHHHHHHHHHHT--TTTHHHHHHHHHHHHHHHHHTT-HHHHHHHHHHHHHHHHHHHHHTT-

Sequence (237 aa):
LHTSLLEDRFHGDAFPVSPLITQCAVSWMSADLAALQQSALHLLRLTQERDLLNEQGWAHLYLGCVAYQRNDLAGAAQAFSAIVKRPYGTHGHAFWQGAFGLAAVHCAQGAAEQAQALSDSLLATAWEMGGANVVEEAHALRAFVALQRGQRDEAQRWAAAYDRNQPLAPMSMFCAPALVLARILLDAATPQTVADAEAWILHIYHFSRETYNVRVQSEMLAMHALLHEMTGARAKA

Foldseek 3Di:
DVVQCPDDPPDDDPRVLVVLLVQLLVCQLLVVLPSNLVSLVVSCVVCVVRVLQQSNLSSLQSQLVSCVVVVVLVSNLVSLCSLCVCCPRYDPVSNLLSLLSNLVSCLVVVVLVVSQVSLVVQCVVLVVVPDPVSNLSSLLSNLLSCLSVVVLVSVVVNLVVDDPPDDDDQQSTNDDSLVSNLSSLLVVDDPVSLVVSLVSLVVQLVSSVVSVRVVSVVVSVVSNVSSCCVVVVVVVD

Nearest PDB structures (foldseek):
  4i1a-assembly3_A  TM=5.878E-01  e=4.130E-02  Bacillus subtilis subsp. subtilis str. 168
  4i1a-assembly3_B  TM=5.565E-01  e=1.605E-01  Bacillus subtilis subsp. subtilis str. 168
  8rte-assembly1_B  TM=5.861E-01  e=3.688E-01  Bacillus phage phi105
  3q15-assembly1_A-2  TM=5.382E-01  e=3.234E-01  Bacillus subtilis
  8rte-assembly1_A  TM=5.732E-01  e=5.010E-01  Bacillus phage phi105

Solvent-accessible surface area (backbone atoms only — not comparable to full-atom values): 12442 Å² total; per-residue (Å²): 107,78,72,71,68,65,76,56,99,85,58,90,87,53,74,63,53,54,60,40,53,50,50,28,29,50,23,49,20,54,58,36,53,66,61,20,44,54,37,21,54,50,43,35,52,55,23,59,78,65,69,35,58,41,57,35,24,54,19,28,36,48,44,13,52,43,24,45,78,69,68,34,50,65,57,15,40,54,26,11,47,65,24,54,78,29,69,91,50,26,46,67,71,41,29,54,36,11,44,50,50,33,32,50,38,26,47,76,70,68,36,50,68,59,22,47,53,50,34,54,53,47,37,55,50,21,62,75,70,68,42,71,70,50,39,51,51,27,51,45,44,37,26,46,45,25,48,77,71,68,4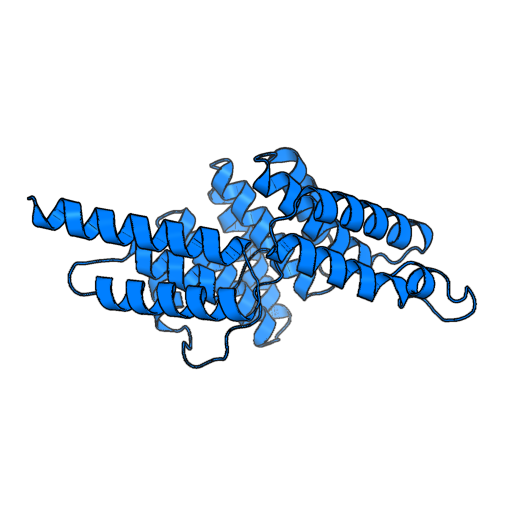0,51,71,57,22,48,56,49,52,75,68,55,72,83,85,58,83,84,73,86,61,55,57,82,71,46,64,71,59,49,42,42,52,51,36,55,77,66,50,39,95,89,42,38,66,60,31,49,53,52,34,49,52,52,31,54,53,22,59,78,65,56,15,49,43,54,32,54,52,33,51,52,54,51,52,53,53,50,49,59,50,55,57,59,75,75,107

Mean predicted aligned error: 5.81 Å

pLDDT: mean 89.72, std 13.55, range [43.94, 98.75]